Protein AF-A0A538BM13-F1 (afdb_monomer_lite)

Foldseek 3Di:
DPPVVVVVVVVVVVVVVVVVVVVVVVVVVVVPPPDPPPPPPDPDPDPDDDPDDDPLLLLLLLLCQQQQVCLQLNQLSCGDLDPQGHRLLCVLVVDDLVRQLCCQQWWAFALAFLQHFTGAHCVLQDPPSNSSSNSSNSNVRSDDDPPSDQQDQDPPPDLQSSLQSCCRRNNVCSQLNVLQVWARAFCPDPVRTGHGLADDVNCVQPVDLVSQLSCQQRWDNPRDPPGRTGTHCNSSDDPSNSSSNSSNSVVRD

Structure (mmCIF, N/CA/C/O backbone):
data_AF-A0A538BM13-F1
#
_entry.id   AF-A0A538BM13-F1
#
loop_
_atom_site.group_PDB
_atom_site.id
_atom_site.type_symbol
_atom_site.label_atom_id
_atom_site.label_alt_id
_atom_site.label_comp_id
_atom_site.label_asym_id
_atom_site.label_entity_id
_atom_site.label_seq_id
_atom_site.pdbx_PDB_ins_code
_atom_site.Cartn_x
_atom_site.Cartn_y
_atom_site.Cartn_z
_atom_site.occupancy
_atom_site.B_iso_or_equiv
_atom_site.auth_seq_id
_atom_site.auth_comp_id
_atom_site.auth_asym_id
_atom_site.auth_atom_id
_atom_site.pdbx_PDB_model_num
ATOM 1 N N . MET A 1 1 ? 58.872 -10.019 61.336 1.00 53.25 1 MET A N 1
ATOM 2 C CA . MET A 1 1 ? 58.107 -11.259 61.048 1.00 53.25 1 MET A CA 1
ATOM 3 C C . MET A 1 1 ? 56.832 -11.031 60.213 1.00 53.25 1 MET A C 1
ATOM 5 O O . MET A 1 1 ? 56.073 -11.975 60.036 1.00 53.25 1 MET A O 1
ATOM 9 N N . ASN A 1 2 ? 56.598 -9.839 59.637 1.00 54.84 2 ASN A N 1
ATOM 10 C CA . ASN A 1 2 ? 55.319 -9.515 58.978 1.00 54.84 2 ASN A CA 1
ATOM 11 C C . ASN A 1 2 ? 55.340 -9.522 57.437 1.00 54.84 2 ASN A C 1
ATOM 13 O O . ASN A 1 2 ? 54.280 -9.390 56.840 1.00 54.84 2 ASN A O 1
ATOM 17 N N . GLU A 1 3 ? 56.482 -9.752 56.782 1.00 50.75 3 GLU A N 1
ATOM 18 C CA . GLU A 1 3 ? 56.543 -9.776 55.305 1.00 50.75 3 GLU A CA 1
ATOM 19 C C . GLU A 1 3 ? 56.272 -11.165 54.698 1.00 50.75 3 GLU A C 1
ATOM 21 O O . GLU A 1 3 ? 55.807 -11.277 53.568 1.00 50.75 3 GLU A O 1
ATOM 26 N N . TRP A 1 4 ? 56.442 -12.240 55.474 1.00 48.91 4 TRP A N 1
ATOM 27 C CA . TRP A 1 4 ? 56.192 -13.615 55.011 1.00 48.91 4 TRP A CA 1
ATOM 28 C C . TRP A 1 4 ? 54.703 -13.979 54.892 1.00 48.91 4 TRP A C 1
ATOM 30 O O . TRP A 1 4 ? 54.338 -14.856 54.113 1.00 48.91 4 TRP A O 1
ATOM 40 N N . ARG A 1 5 ? 53.816 -13.300 55.635 1.00 54.47 5 ARG A N 1
ATOM 41 C CA . ARG A 1 5 ? 52.367 -13.577 55.602 1.00 54.47 5 ARG A CA 1
ATOM 42 C C . ARG A 1 5 ? 51.668 -12.962 54.383 1.00 54.47 5 ARG A C 1
ATOM 44 O O . ARG A 1 5 ? 50.670 -13.516 53.939 1.00 54.47 5 ARG A O 1
ATOM 51 N N . GLY A 1 6 ? 52.195 -11.871 53.818 1.00 50.84 6 GLY A N 1
ATOM 52 C CA . GLY A 1 6 ? 51.623 -11.218 52.631 1.00 50.84 6 GLY A CA 1
ATOM 53 C C . GLY A 1 6 ? 51.854 -12.004 51.337 1.00 50.84 6 GLY A C 1
ATOM 54 O O . GLY A 1 6 ? 50.927 -12.183 50.549 1.00 50.84 6 GLY A O 1
ATOM 55 N N . GLY A 1 7 ? 53.063 -12.550 51.154 1.00 55.41 7 GLY A N 1
ATOM 56 C CA . GLY A 1 7 ? 53.409 -13.343 49.967 1.00 55.41 7 GLY A CA 1
ATOM 57 C C . GLY A 1 7 ? 52.637 -14.662 49.865 1.00 55.41 7 GLY A C 1
ATOM 58 O O . GLY A 1 7 ? 52.222 -15.054 48.777 1.00 55.41 7 GLY A O 1
ATOM 59 N N . LEU A 1 8 ? 52.371 -15.314 51.001 1.00 55.62 8 LEU A N 1
ATOM 60 C CA . LEU A 1 8 ? 51.658 -16.595 51.041 1.00 55.62 8 LEU A CA 1
ATOM 61 C C . LEU A 1 8 ? 50.163 -16.443 50.709 1.00 55.62 8 LEU A C 1
ATOM 63 O O . LEU A 1 8 ? 49.600 -17.280 50.011 1.00 55.62 8 LEU A O 1
ATOM 67 N N . VAL A 1 9 ? 49.530 -15.345 51.136 1.00 57.56 9 VAL A N 1
ATOM 68 C CA . VAL A 1 9 ? 48.124 -15.046 50.805 1.00 57.56 9 VAL A CA 1
ATOM 69 C C . VAL A 1 9 ? 47.974 -14.659 49.330 1.00 57.56 9 VAL A C 1
ATOM 71 O O . VAL A 1 9 ? 47.058 -15.142 48.668 1.00 57.56 9 VAL A O 1
ATOM 74 N N . ALA A 1 10 ? 48.899 -13.867 48.778 1.00 57.22 10 ALA A N 1
ATOM 75 C CA . ALA A 1 10 ? 48.894 -13.522 47.354 1.00 57.22 10 ALA A CA 1
ATOM 76 C C . ALA A 1 10 ? 49.122 -14.751 46.450 1.00 57.22 10 ALA A C 1
ATOM 78 O O . ALA A 1 10 ? 48.446 -14.898 45.432 1.00 57.22 10 ALA A O 1
ATOM 79 N N . ALA A 1 11 ? 50.011 -15.669 46.847 1.00 58.94 11 ALA A N 1
ATOM 80 C CA . ALA A 1 11 ? 50.261 -16.911 46.117 1.00 58.94 11 ALA A CA 1
ATOM 81 C C . ALA A 1 11 ? 49.050 -17.863 46.135 1.00 58.94 11 ALA A C 1
ATOM 83 O O . ALA A 1 11 ? 48.721 -18.454 45.108 1.00 58.94 11 ALA A O 1
ATOM 84 N N . LEU A 1 12 ? 48.344 -17.975 47.268 1.00 55.78 12 LEU A N 1
ATOM 85 C CA . LEU A 1 12 ? 47.144 -18.814 47.382 1.00 55.78 12 LEU A CA 1
ATOM 86 C C . LEU A 1 12 ? 45.954 -18.250 46.587 1.00 55.78 12 LEU A C 1
ATOM 88 O O . LEU A 1 12 ? 45.235 -19.012 45.941 1.00 55.78 12 LEU A O 1
ATOM 92 N N . VAL A 1 13 ? 45.774 -16.924 46.567 1.00 59.12 13 VAL A N 1
ATOM 93 C CA . VAL A 1 13 ? 44.741 -16.265 45.745 1.00 59.12 13 VAL A CA 1
ATOM 94 C C . VAL A 1 13 ? 45.069 -16.373 44.251 1.00 59.12 13 VAL A C 1
ATOM 96 O O . VAL A 1 13 ? 44.184 -16.681 43.453 1.00 59.12 13 VAL A O 1
ATOM 99 N N . GLY A 1 14 ? 46.340 -16.200 43.869 1.00 54.41 14 GLY A N 1
ATOM 100 C CA . GLY A 1 14 ? 46.798 -16.375 42.487 1.00 54.41 14 GLY A CA 1
ATOM 101 C C . GLY A 1 14 ? 46.624 -17.809 41.975 1.00 54.41 14 GLY A C 1
ATOM 102 O O . GLY A 1 14 ? 46.132 -18.011 40.865 1.00 54.41 14 GLY A O 1
ATOM 103 N N . ALA A 1 15 ? 46.941 -18.809 42.804 1.00 61.34 15 ALA A N 1
ATOM 104 C CA . ALA A 1 15 ? 46.734 -20.219 42.475 1.00 61.34 15 ALA A CA 1
ATOM 105 C C . ALA A 1 15 ? 45.242 -20.574 42.341 1.00 61.34 15 ALA A C 1
ATOM 107 O O . ALA A 1 15 ? 44.867 -21.303 41.424 1.00 61.34 15 ALA A O 1
ATOM 108 N N . GLY A 1 16 ? 44.378 -20.016 43.199 1.00 57.44 16 GLY A N 1
ATOM 109 C CA . GLY A 1 16 ? 42.926 -20.203 43.113 1.00 57.44 16 GLY A CA 1
ATOM 110 C C . GLY A 1 16 ? 42.316 -19.622 41.832 1.00 57.44 16 GLY A C 1
ATOM 111 O O . GLY A 1 16 ? 41.515 -20.285 41.175 1.00 57.44 16 GLY A O 1
ATOM 112 N N . LEU A 1 17 ? 42.737 -18.419 41.427 1.00 61.97 17 LEU A N 1
ATOM 113 C CA . LEU A 1 17 ? 42.291 -17.791 40.176 1.00 61.97 17 LEU A CA 1
ATOM 114 C C . LEU A 1 17 ? 42.768 -18.557 38.934 1.00 61.97 17 LEU A C 1
ATOM 116 O O . LEU A 1 17 ? 41.985 -18.759 38.006 1.00 61.97 17 LEU A O 1
ATOM 120 N N . ALA A 1 18 ? 44.014 -19.036 38.929 1.00 63.31 18 ALA A N 1
ATOM 121 C CA . ALA A 1 18 ? 44.536 -19.852 37.835 1.00 63.31 18 ALA A CA 1
ATOM 122 C C . ALA A 1 18 ? 43.779 -21.185 37.696 1.00 63.31 18 ALA A C 1
ATOM 124 O O . ALA A 1 18 ? 43.467 -21.602 36.579 1.00 63.31 18 ALA A O 1
ATOM 125 N N . LEU A 1 19 ? 43.415 -21.819 38.818 1.00 64.75 19 LEU A N 1
ATOM 126 C CA . LEU A 1 19 ? 42.642 -23.061 38.816 1.00 64.75 19 LEU A CA 1
ATOM 127 C C . LEU A 1 19 ? 41.216 -22.844 38.280 1.00 64.75 19 LEU A C 1
ATOM 129 O O . LEU A 1 19 ? 40.738 -23.636 37.473 1.00 64.75 19 LEU A O 1
ATOM 133 N N . MET A 1 20 ? 40.557 -21.745 38.659 1.00 63.59 20 MET A N 1
ATOM 134 C CA . MET A 1 20 ? 39.211 -21.402 38.175 1.00 63.59 20 MET A CA 1
ATOM 135 C C . MET A 1 20 ? 39.192 -21.103 36.670 1.00 63.59 20 MET A C 1
ATOM 137 O O . MET A 1 20 ? 38.278 -21.536 35.967 1.00 63.59 20 MET A O 1
ATOM 141 N N . ILE A 1 21 ? 40.217 -20.416 36.153 1.00 67.50 21 ILE A N 1
ATOM 142 C CA . ILE A 1 21 ? 40.359 -20.158 34.713 1.00 67.50 21 ILE A CA 1
ATOM 143 C C . ILE A 1 21 ? 40.624 -21.466 33.957 1.00 67.50 21 ILE A C 1
ATOM 145 O O . ILE A 1 21 ? 39.993 -21.713 32.932 1.00 67.50 21 ILE A O 1
ATOM 149 N N . ALA A 1 22 ? 41.496 -22.337 34.473 1.00 64.44 22 ALA A N 1
ATOM 150 C CA . ALA A 1 22 ? 41.782 -23.626 33.846 1.00 64.44 22 ALA A CA 1
ATOM 151 C C . ALA A 1 22 ? 40.538 -24.532 33.784 1.00 64.44 22 ALA A C 1
ATOM 153 O O . ALA A 1 22 ? 40.265 -25.130 32.742 1.00 64.44 22 ALA A O 1
ATOM 154 N N . VAL A 1 23 ? 39.741 -24.581 34.858 1.00 66.88 23 VAL A N 1
ATOM 155 C CA . VAL A 1 23 ? 38.468 -25.321 34.887 1.00 66.88 23 VAL A CA 1
ATOM 156 C C . VAL A 1 23 ? 37.449 -24.708 33.920 1.00 66.88 23 VAL A C 1
ATOM 158 O O . VAL A 1 23 ? 36.781 -25.444 33.196 1.00 66.88 23 VAL A O 1
ATOM 161 N N . GLY A 1 24 ? 37.370 -23.376 33.837 1.00 63.16 24 GLY A N 1
ATOM 162 C CA . GLY A 1 24 ? 36.501 -22.677 32.886 1.00 63.16 24 GLY A CA 1
ATOM 163 C C . GLY A 1 24 ? 36.853 -22.960 31.422 1.00 63.16 24 GLY A C 1
ATOM 164 O O . GLY A 1 24 ? 35.963 -23.241 30.620 1.00 63.16 24 GLY A O 1
ATOM 165 N N . VAL A 1 25 ? 38.145 -22.963 31.075 1.00 65.50 25 VAL A N 1
ATOM 166 C CA . VAL A 1 25 ? 38.616 -23.281 29.714 1.00 65.50 25 VAL A CA 1
ATOM 167 C C . VAL A 1 25 ? 38.400 -24.759 29.382 1.00 65.50 25 VAL A C 1
ATOM 169 O O . VAL A 1 25 ? 37.966 -25.072 28.275 1.00 65.50 25 VAL A O 1
ATOM 172 N N . ALA A 1 26 ? 38.625 -25.672 30.332 1.00 61.50 26 ALA A N 1
ATOM 173 C CA . ALA A 1 26 ? 38.357 -27.096 30.135 1.00 61.50 26 ALA A CA 1
ATOM 174 C C . ALA A 1 26 ? 36.857 -27.384 29.930 1.00 61.50 26 ALA A C 1
ATOM 176 O O . ALA A 1 26 ? 36.499 -28.164 29.046 1.00 61.50 26 ALA A O 1
ATOM 177 N N . ALA A 1 27 ? 35.975 -26.720 30.685 1.00 61.44 27 ALA A N 1
ATOM 178 C CA . ALA A 1 27 ? 34.525 -26.841 30.527 1.00 61.44 27 ALA A CA 1
ATOM 179 C C . ALA A 1 27 ? 34.028 -26.242 29.197 1.00 61.44 27 ALA A C 1
ATOM 181 O O . ALA A 1 27 ? 33.188 -26.844 28.527 1.00 61.44 27 ALA A O 1
ATOM 182 N N . TRP A 1 28 ? 34.584 -25.100 28.776 1.00 62.91 28 TRP A N 1
ATOM 183 C CA . TRP A 1 28 ? 34.294 -24.487 27.475 1.00 62.91 28 TRP A CA 1
ATOM 184 C C . TRP A 1 28 ? 34.745 -25.378 26.309 1.00 62.91 28 TRP A C 1
ATOM 186 O O . TRP A 1 28 ? 33.984 -25.598 25.366 1.00 62.91 28 TRP A O 1
ATOM 196 N N . ALA A 1 29 ? 35.941 -25.968 26.403 1.00 59.59 29 ALA A N 1
ATOM 197 C CA . ALA A 1 29 ? 36.428 -26.927 25.418 1.00 59.59 29 ALA A CA 1
ATOM 198 C C . ALA A 1 29 ? 35.519 -28.169 25.362 1.00 59.59 29 ALA A C 1
ATOM 200 O O . ALA A 1 29 ? 35.031 -28.521 24.292 1.00 59.59 29 ALA A O 1
ATOM 201 N N . ALA A 1 30 ? 35.202 -28.792 26.501 1.00 59.75 30 ALA A N 1
ATOM 202 C CA . ALA A 1 30 ? 34.348 -29.982 26.539 1.00 59.75 30 ALA A CA 1
ATOM 203 C C . ALA A 1 30 ? 32.923 -29.732 25.993 1.00 59.75 30 ALA A C 1
ATOM 205 O O . ALA A 1 30 ? 32.361 -30.601 25.322 1.00 59.75 30 ALA A O 1
ATOM 206 N N . GLY A 1 31 ? 32.357 -28.541 26.225 1.00 53.81 31 GLY A N 1
ATOM 207 C CA . GLY A 1 31 ? 31.022 -28.158 25.751 1.00 53.81 31 GLY A CA 1
ATOM 208 C C . GLY A 1 31 ? 30.931 -27.864 24.248 1.00 53.81 31 GLY A C 1
ATOM 209 O O . GLY A 1 31 ? 29.864 -28.033 23.659 1.00 53.81 31 GLY A O 1
ATOM 210 N N . HIS A 1 32 ? 32.032 -27.472 23.599 1.00 60.25 32 HIS A N 1
ATOM 211 C CA . HIS A 1 32 ? 32.038 -27.158 22.165 1.00 60.25 32 HIS A CA 1
ATOM 212 C C . HIS A 1 32 ? 32.403 -28.333 21.250 1.00 60.25 32 HIS A C 1
ATOM 214 O O . HIS A 1 32 ? 32.145 -28.256 20.049 1.00 60.25 32 HIS A O 1
ATOM 220 N N . TYR A 1 33 ? 32.920 -29.445 21.785 1.00 54.09 33 TYR A N 1
ATOM 221 C CA . TYR A 1 33 ? 33.317 -30.603 20.972 1.00 54.09 33 TYR A CA 1
ATOM 222 C C . TYR A 1 33 ? 32.247 -31.698 20.798 1.00 54.09 33 TYR A C 1
ATOM 224 O O . TYR A 1 33 ? 32.529 -32.691 20.130 1.00 54.09 33 TYR A O 1
ATOM 232 N N . THR A 1 34 ? 31.021 -31.553 21.323 1.00 56.25 34 THR A N 1
ATOM 233 C CA . THR A 1 34 ? 30.039 -32.667 21.323 1.00 56.25 34 THR A CA 1
ATOM 234 C C . THR A 1 34 ? 28.689 -32.425 20.643 1.00 56.25 34 THR A C 1
ATOM 236 O O . THR A 1 34 ? 27.924 -33.374 20.501 1.00 56.25 34 THR A O 1
ATOM 239 N N . ASN A 1 35 ? 28.411 -31.249 20.073 1.00 54.22 35 ASN A N 1
ATOM 240 C CA . ASN A 1 35 ? 27.150 -31.022 19.349 1.00 54.22 35 ASN A CA 1
ATOM 241 C C . ASN A 1 35 ? 27.322 -31.094 17.824 1.00 54.22 35 ASN A C 1
ATOM 243 O O . ASN A 1 35 ? 27.200 -30.095 17.118 1.00 54.22 35 ASN A O 1
ATOM 247 N N . ARG A 1 36 ? 27.570 -32.300 17.297 1.00 48.94 36 ARG A N 1
ATOM 248 C CA . ARG A 1 36 ? 27.228 -32.610 15.899 1.00 48.94 36 ARG A CA 1
ATOM 249 C C . ARG A 1 36 ? 25.778 -33.076 15.862 1.00 48.94 36 ARG A C 1
ATOM 251 O O . ARG A 1 36 ? 25.504 -34.249 16.084 1.00 48.94 36 ARG A O 1
ATOM 258 N N . THR A 1 37 ? 24.857 -32.164 15.575 1.00 55.19 37 THR A N 1
ATOM 259 C CA . THR A 1 37 ? 23.496 -32.529 15.168 1.00 55.19 37 THR A CA 1
ATOM 260 C C . THR A 1 37 ? 23.601 -33.373 13.893 1.00 55.19 37 THR A C 1
ATOM 262 O O . THR A 1 37 ? 24.112 -32.862 12.893 1.00 55.19 37 THR A O 1
ATOM 265 N N . PRO A 1 38 ? 23.178 -34.649 13.881 1.00 45.56 38 PRO A N 1
ATOM 266 C CA . PRO A 1 38 ? 23.162 -35.423 12.654 1.00 45.56 38 PRO A CA 1
ATOM 267 C C . PRO A 1 38 ? 22.047 -34.865 11.770 1.00 45.56 38 PRO A C 1
ATOM 269 O O . PRO A 1 38 ? 20.862 -35.049 12.041 1.00 45.56 38 PRO A O 1
ATOM 272 N N . THR A 1 39 ? 22.416 -34.153 10.710 1.00 44.97 39 THR A N 1
ATOM 273 C CA . THR A 1 39 ? 21.505 -33.869 9.605 1.00 44.97 39 THR A CA 1
ATOM 274 C C . THR A 1 39 ? 21.160 -35.201 8.947 1.00 44.97 39 THR A C 1
ATOM 276 O O . THR A 1 39 ? 21.967 -35.783 8.223 1.00 44.97 39 THR A O 1
ATOM 279 N N . VAL A 1 40 ? 19.961 -35.716 9.222 1.00 48.59 40 VAL A N 1
ATOM 280 C CA . VAL A 1 40 ? 19.392 -36.839 8.474 1.00 48.59 40 VAL A CA 1
ATOM 281 C C . VAL A 1 40 ? 19.110 -36.328 7.064 1.00 48.59 40 VAL A C 1
ATOM 283 O O . VAL A 1 40 ? 18.162 -35.579 6.837 1.00 48.59 40 VAL A O 1
ATOM 286 N N . GLY A 1 41 ? 19.984 -36.683 6.122 1.00 43.44 41 GLY A N 1
ATOM 287 C CA . GLY A 1 41 ? 19.822 -36.398 4.701 1.00 43.44 41 GLY A CA 1
ATOM 288 C C . GLY A 1 41 ? 18.670 -37.208 4.118 1.00 43.44 41 GLY A C 1
ATOM 289 O O . GLY A 1 41 ? 18.881 -38.263 3.528 1.00 43.44 41 GLY A O 1
ATOM 290 N N . GLY A 1 42 ? 17.444 -36.716 4.281 1.00 40.69 42 GLY A N 1
ATOM 291 C CA . GLY A 1 42 ? 16.313 -37.154 3.478 1.00 40.69 42 GLY A CA 1
ATOM 292 C C . GLY A 1 42 ? 16.457 -36.589 2.069 1.00 40.69 42 GLY A C 1
ATOM 293 O O . GLY A 1 42 ? 16.172 -35.416 1.844 1.00 40.69 42 GLY A O 1
ATOM 294 N N . SER A 1 43 ? 16.901 -37.414 1.117 1.00 46.97 43 SER A N 1
ATOM 295 C CA . SER A 1 43 ? 16.705 -37.142 -0.311 1.00 46.97 43 SER A CA 1
ATOM 296 C C . SER A 1 43 ? 15.208 -37.195 -0.607 1.00 46.97 43 SER A C 1
ATOM 298 O O . SER A 1 43 ? 14.655 -38.248 -0.915 1.00 46.97 43 SER A O 1
ATOM 300 N N . ALA A 1 44 ? 14.536 -36.055 -0.477 1.00 50.12 44 ALA A N 1
ATOM 301 C CA . ALA A 1 44 ? 13.247 -35.850 -1.107 1.00 50.12 44 ALA A CA 1
ATOM 302 C C . ALA A 1 44 ? 13.510 -35.571 -2.590 1.00 50.12 44 ALA A C 1
ATOM 304 O O . ALA A 1 44 ? 14.138 -34.572 -2.943 1.00 50.12 44 ALA A O 1
ATOM 305 N N . ALA A 1 45 ? 13.057 -36.478 -3.454 1.00 48.28 45 ALA A N 1
ATOM 306 C CA . ALA A 1 45 ? 12.965 -36.218 -4.881 1.00 48.28 45 ALA A CA 1
ATOM 307 C C . ALA A 1 45 ? 12.096 -34.965 -5.079 1.00 48.28 45 ALA A C 1
ATOM 309 O O . ALA A 1 45 ? 10.912 -34.960 -4.740 1.00 48.28 45 ALA A O 1
ATOM 310 N N . GLY A 1 46 ? 12.719 -33.883 -5.546 1.00 43.69 46 GLY A N 1
ATOM 311 C CA . GLY A 1 46 ? 12.039 -32.618 -5.792 1.00 43.69 46 GLY A CA 1
ATOM 312 C C . GLY A 1 46 ? 10.971 -32.767 -6.881 1.00 43.69 46 GLY A C 1
ATOM 313 O O . GLY A 1 46 ? 11.158 -33.553 -7.816 1.00 43.69 46 GLY A O 1
ATOM 314 N N . PRO A 1 47 ? 9.852 -32.029 -6.789 1.00 48.03 47 PRO A N 1
ATOM 315 C CA . PRO A 1 47 ? 8.858 -32.020 -7.846 1.00 48.03 47 PRO A CA 1
ATOM 316 C C . PRO A 1 47 ? 9.471 -31.448 -9.130 1.00 48.03 47 PRO A C 1
ATOM 318 O O . PRO A 1 47 ? 10.305 -30.542 -9.106 1.00 48.03 47 PRO A O 1
ATOM 321 N N . ALA A 1 48 ? 9.052 -32.012 -10.259 1.00 47.91 48 ALA A N 1
ATOM 322 C CA . ALA A 1 48 ? 9.509 -31.646 -11.586 1.00 47.91 48 ALA A CA 1
ATOM 323 C C . ALA A 1 48 ? 9.297 -30.146 -11.883 1.00 47.91 48 ALA A C 1
ATOM 325 O O . ALA A 1 48 ? 8.170 -29.666 -11.949 1.00 47.91 48 ALA A O 1
ATOM 326 N N . GLY A 1 49 ? 10.415 -29.442 -12.079 1.00 46.72 49 GLY A N 1
ATOM 327 C CA . GLY A 1 49 ? 10.606 -28.286 -12.960 1.00 46.72 49 GLY A CA 1
ATOM 328 C C . GLY A 1 49 ? 9.515 -27.216 -13.033 1.00 46.72 49 GLY A C 1
ATOM 329 O O . GLY A 1 49 ? 8.935 -27.019 -14.098 1.00 46.72 49 GLY A O 1
ATOM 330 N N . SER A 1 50 ? 9.351 -26.411 -11.981 1.00 53.53 50 SER A N 1
ATOM 331 C CA . SER A 1 50 ? 9.177 -24.973 -12.211 1.00 53.53 50 SER A CA 1
ATOM 332 C C . SER A 1 50 ? 10.558 -24.404 -12.544 1.00 53.53 50 SER A C 1
ATOM 334 O O . SER A 1 50 ? 11.545 -24.733 -11.884 1.00 53.53 50 SER A O 1
ATOM 336 N N . ALA A 1 51 ? 10.678 -23.595 -13.597 1.00 58.28 51 ALA A N 1
ATOM 337 C CA . ALA A 1 51 ? 11.920 -22.865 -13.820 1.00 58.28 51 ALA A CA 1
ATOM 338 C C . ALA A 1 51 ? 12.199 -22.028 -12.562 1.00 58.28 51 ALA A C 1
ATOM 340 O O . ALA A 1 51 ? 11.376 -21.193 -12.183 1.00 58.28 51 ALA A O 1
ATOM 341 N N . SER A 1 52 ? 13.316 -22.290 -11.883 1.00 77.75 52 SER A N 1
ATOM 342 C CA . SER A 1 52 ? 13.707 -21.525 -10.703 1.00 77.75 52 SER A CA 1
ATOM 343 C C . SER A 1 52 ? 13.906 -20.069 -11.122 1.00 77.75 52 SER A C 1
ATOM 345 O O . SER A 1 52 ? 14.800 -19.771 -11.917 1.00 77.75 52 SER A O 1
ATOM 347 N N . VAL A 1 53 ? 13.057 -19.168 -10.629 1.00 90.31 53 VAL A N 1
ATOM 348 C CA . VAL A 1 53 ? 13.241 -17.724 -10.817 1.00 90.31 53 VAL A CA 1
ATOM 349 C C . VAL A 1 53 ? 14.529 -17.272 -10.123 1.00 90.31 53 VAL A C 1
ATOM 351 O O . VAL A 1 53 ? 14.988 -17.911 -9.174 1.00 90.31 53 VAL A O 1
ATOM 354 N N . SER A 1 54 ? 15.136 -16.173 -10.581 1.00 95.94 54 SER A N 1
ATOM 355 C CA . SER A 1 54 ? 16.319 -15.640 -9.899 1.00 95.94 54 SER A CA 1
ATOM 356 C C . SER A 1 54 ? 15.960 -15.155 -8.483 1.00 95.94 54 SER A C 1
ATOM 358 O O . SER A 1 54 ? 14.822 -14.731 -8.256 1.00 95.94 54 SER A O 1
ATOM 360 N N . PRO A 1 55 ? 16.913 -15.146 -7.531 1.00 96.44 55 PRO A N 1
ATOM 361 C CA . PRO A 1 55 ? 16.668 -14.619 -6.188 1.00 96.44 55 PRO A CA 1
ATOM 362 C C . PRO A 1 55 ? 16.155 -13.172 -6.175 1.00 96.44 55 PRO A C 1
ATOM 364 O O . PRO A 1 55 ? 15.329 -12.823 -5.341 1.00 96.44 55 PRO A O 1
ATOM 367 N N . GLU A 1 56 ? 16.602 -12.338 -7.117 1.00 97.62 56 GLU A N 1
ATOM 368 C CA . GLU A 1 56 ? 16.138 -10.951 -7.263 1.00 97.62 56 GLU A CA 1
ATOM 369 C C . GLU A 1 56 ? 14.668 -10.878 -7.704 1.00 97.62 56 GLU A C 1
ATOM 371 O O . GLU A 1 56 ? 13.892 -10.096 -7.158 1.00 97.62 56 GLU A O 1
ATOM 376 N N . VAL A 1 57 ? 14.261 -11.731 -8.650 1.00 98.12 57 VAL A N 1
ATOM 377 C CA . VAL A 1 57 ? 12.866 -11.828 -9.107 1.00 98.12 57 VAL A CA 1
ATOM 378 C C . VAL A 1 57 ? 11.969 -12.369 -7.993 1.00 98.12 57 VAL A C 1
ATOM 380 O O . VAL A 1 57 ? 10.877 -11.840 -7.787 1.00 98.12 57 VAL A O 1
ATOM 383 N N . ALA A 1 58 ? 12.432 -13.374 -7.243 1.00 97.81 58 ALA A N 1
ATOM 384 C CA . ALA A 1 58 ? 11.720 -13.886 -6.073 1.00 97.81 58 ALA A CA 1
ATOM 385 C C . ALA A 1 58 ? 11.550 -12.801 -5.000 1.00 97.81 58 ALA A C 1
ATOM 387 O O . ALA A 1 58 ? 10.439 -12.568 -4.527 1.00 97.81 58 ALA A O 1
ATOM 388 N N . ALA A 1 59 ? 12.620 -12.070 -4.675 1.00 98.38 59 ALA A N 1
ATOM 389 C CA . ALA A 1 59 ? 12.555 -10.950 -3.742 1.00 98.38 59 ALA A CA 1
ATOM 390 C C . ALA A 1 59 ? 11.568 -9.872 -4.217 1.00 98.38 59 ALA A C 1
ATOM 392 O O . ALA A 1 59 ? 10.756 -9.396 -3.427 1.00 98.38 59 ALA A O 1
ATOM 393 N N . GLY A 1 60 ? 11.556 -9.548 -5.512 1.00 98.38 60 GLY A N 1
ATOM 394 C CA . GLY A 1 60 ? 10.585 -8.622 -6.091 1.00 98.38 60 GLY A CA 1
ATOM 395 C C . GLY A 1 60 ? 9.136 -9.094 -5.955 1.00 98.38 60 GLY A C 1
ATOM 396 O O . GLY A 1 60 ? 8.263 -8.282 -5.648 1.00 98.38 60 GLY A O 1
ATOM 397 N N . ALA A 1 61 ? 8.874 -10.397 -6.094 1.00 98.44 61 ALA A N 1
ATOM 398 C CA . ALA A 1 61 ? 7.553 -10.971 -5.838 1.00 98.44 61 ALA A CA 1
ATOM 399 C C . ALA A 1 61 ? 7.132 -10.802 -4.367 1.00 98.44 61 ALA A C 1
ATOM 401 O O . ALA A 1 61 ? 6.000 -10.398 -4.092 1.00 98.44 61 ALA A O 1
ATOM 402 N N . HIS A 1 62 ? 8.047 -11.021 -3.417 1.00 98.19 62 HIS A N 1
ATOM 403 C CA . HIS A 1 62 ? 7.773 -10.762 -2.001 1.00 98.19 62 HIS A CA 1
ATOM 404 C C . HIS A 1 62 ? 7.522 -9.282 -1.720 1.00 98.19 62 HIS A C 1
ATOM 406 O O . HIS A 1 62 ? 6.567 -8.968 -1.017 1.00 98.19 62 HIS A O 1
ATOM 412 N N . VAL A 1 63 ? 8.306 -8.365 -2.299 1.00 98.38 63 VAL A N 1
ATOM 413 C CA . VAL A 1 63 ? 8.075 -6.916 -2.161 1.00 98.38 63 VAL A CA 1
ATOM 414 C C . VAL A 1 63 ? 6.698 -6.537 -2.719 1.00 98.38 63 VAL A C 1
ATOM 416 O O . VAL A 1 63 ? 5.960 -5.796 -2.072 1.00 98.38 63 VAL A O 1
ATOM 419 N N . PHE A 1 64 ? 6.303 -7.094 -3.869 1.00 98.38 64 PHE A N 1
ATOM 420 C CA . PHE A 1 64 ? 5.002 -6.838 -4.498 1.00 98.38 64 PHE A CA 1
ATOM 421 C C . PHE A 1 64 ? 3.817 -7.200 -3.587 1.00 98.38 64 PHE A C 1
ATOM 423 O O . PHE A 1 64 ? 2.785 -6.524 -3.597 1.00 98.38 64 PHE A O 1
ATOM 430 N N . VAL A 1 65 ? 3.967 -8.245 -2.772 1.00 97.94 65 VAL A N 1
ATOM 431 C CA . VAL A 1 65 ? 2.958 -8.670 -1.794 1.00 97.94 65 VAL A CA 1
ATOM 432 C C . VAL A 1 65 ? 3.080 -7.914 -0.475 1.00 97.94 65 VAL A C 1
ATOM 434 O O . VAL A 1 65 ? 2.084 -7.397 0.023 1.00 97.94 65 VAL A O 1
ATOM 437 N N . GLN A 1 66 ? 4.286 -7.814 0.082 1.00 96.88 66 GLN A N 1
ATOM 438 C CA . GLN A 1 66 ? 4.561 -7.169 1.368 1.00 96.88 66 GLN A CA 1
ATOM 439 C C . GLN A 1 66 ? 4.122 -5.700 1.374 1.00 96.88 66 GLN A C 1
ATOM 441 O O . GLN A 1 66 ? 3.576 -5.213 2.364 1.00 96.88 66 GLN A O 1
ATOM 446 N N . PHE A 1 67 ? 4.314 -5.006 0.250 1.00 96.81 67 PHE A N 1
ATOM 447 C CA . PHE A 1 67 ? 3.899 -3.616 0.073 1.00 96.81 67 PHE A CA 1
ATOM 448 C C . PHE A 1 67 ? 2.515 -3.468 -0.565 1.00 96.81 67 PHE A C 1
ATOM 450 O O . PHE A 1 67 ? 2.130 -2.372 -0.964 1.00 96.81 67 PHE A O 1
ATOM 457 N N . ALA A 1 68 ? 1.743 -4.559 -0.612 1.00 96.88 68 ALA A N 1
ATOM 458 C CA . ALA A 1 68 ? 0.357 -4.595 -1.061 1.00 96.88 68 ALA A CA 1
ATOM 459 C C . ALA A 1 68 ? 0.130 -4.072 -2.493 1.00 96.88 68 ALA A C 1
ATOM 461 O O . ALA A 1 68 ? -0.985 -3.682 -2.840 1.00 96.88 68 ALA A O 1
ATOM 462 N N . CYS A 1 69 ? 1.142 -4.114 -3.370 1.00 97.44 69 CYS A N 1
ATOM 463 C CA . CYS A 1 69 ? 0.983 -3.762 -4.785 1.00 97.44 69 CYS A CA 1
ATOM 464 C C . CYS A 1 69 ? -0.090 -4.644 -5.448 1.00 97.44 69 CYS A C 1
ATOM 466 O O . CYS A 1 69 ? -0.893 -4.165 -6.251 1.00 97.44 69 CYS A O 1
ATOM 468 N N . VAL A 1 70 ? -0.146 -5.915 -5.035 1.00 97.25 70 VAL A N 1
ATOM 469 C CA . VAL A 1 70 ? -1.164 -6.907 -5.412 1.00 97.25 70 VAL A CA 1
ATOM 470 C C . VAL A 1 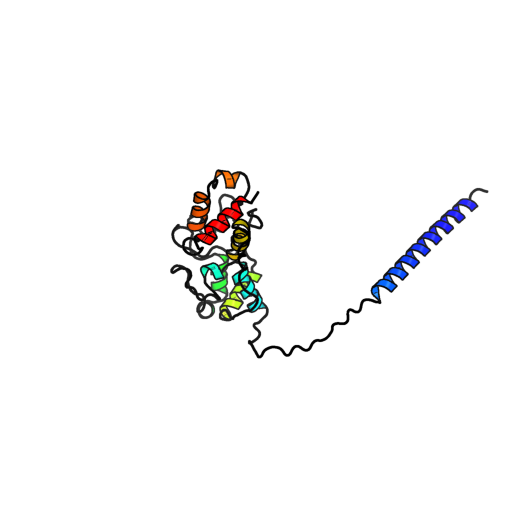70 ? -2.601 -6.464 -5.109 1.00 97.25 70 VAL A C 1
ATOM 472 O O . VAL A 1 70 ? -3.510 -6.799 -5.866 1.00 97.25 70 VAL A O 1
ATOM 475 N N . GLN A 1 71 ? -2.822 -5.648 -4.076 1.00 96.19 71 GLN A N 1
ATOM 476 C CA . GLN A 1 71 ? -4.168 -5.225 -3.677 1.00 96.19 71 GLN A CA 1
ATOM 477 C C . GLN A 1 71 ? -4.775 -4.197 -4.634 1.00 96.19 71 GLN A C 1
ATOM 479 O O . GLN A 1 71 ? -5.989 -4.043 -4.661 1.00 96.19 71 GLN A O 1
ATOM 484 N N . CYS A 1 72 ? -3.955 -3.525 -5.446 1.00 95.88 72 CYS A N 1
ATOM 485 C CA . CYS A 1 72 ? -4.426 -2.611 -6.488 1.00 95.88 72 CYS A CA 1
ATOM 486 C C . CYS A 1 72 ? -4.228 -3.210 -7.885 1.00 95.88 72 CYS A C 1
ATOM 488 O O . CYS A 1 72 ? -5.131 -3.167 -8.719 1.00 95.88 72 CYS A O 1
ATOM 490 N N . HIS A 1 73 ? -3.051 -3.783 -8.145 1.00 97.44 73 HIS A N 1
ATOM 491 C CA . HIS A 1 73 ? -2.675 -4.297 -9.462 1.00 97.44 73 HIS A CA 1
ATOM 492 C C . HIS A 1 73 ? -3.080 -5.757 -9.697 1.00 97.44 73 HIS A C 1
ATOM 494 O O . HIS A 1 73 ? -2.821 -6.280 -10.778 1.00 97.44 73 HIS A O 1
ATOM 500 N N . GLY A 1 74 ? -3.731 -6.409 -8.733 1.00 95.75 74 GLY A N 1
ATOM 501 C CA . GLY A 1 74 ? -4.208 -7.785 -8.839 1.00 95.75 74 GLY A CA 1
ATOM 502 C C . GLY A 1 74 ? -3.106 -8.833 -8.683 1.00 95.75 74 GLY A C 1
ATOM 503 O O . GLY A 1 74 ? -1.909 -8.521 -8.698 1.00 95.75 74 GLY A O 1
ATOM 504 N N . ASP A 1 75 ? -3.526 -10.095 -8.546 1.00 94.69 75 ASP A N 1
ATOM 505 C CA . ASP A 1 75 ? -2.617 -11.241 -8.454 1.00 94.69 75 ASP A CA 1
ATOM 506 C C . ASP A 1 75 ? -1.635 -11.228 -9.627 1.00 94.69 75 ASP A C 1
ATOM 508 O O . ASP A 1 75 ? -2.044 -11.138 -10.787 1.00 94.69 75 ASP A O 1
ATOM 512 N N . ARG A 1 76 ? -0.335 -11.229 -9.310 1.00 94.81 76 ARG A N 1
ATOM 513 C CA . ARG A 1 76 ? 0.765 -11.125 -10.285 1.00 94.81 76 ARG A CA 1
ATOM 514 C C . ARG A 1 76 ? 0.554 -10.025 -11.335 1.00 94.81 76 ARG A C 1
ATOM 516 O O . ARG A 1 76 ? 0.882 -10.193 -12.506 1.00 94.81 76 ARG A O 1
ATOM 523 N N . GLY A 1 77 ? -0.026 -8.895 -10.929 1.00 97.12 77 GLY A N 1
ATOM 524 C CA . GLY A 1 77 ? -0.231 -7.747 -11.805 1.00 97.12 77 GLY A CA 1
ATOM 525 C C . GLY A 1 77 ? -1.303 -7.940 -12.883 1.00 97.12 77 GLY A C 1
ATOM 526 O O . GLY A 1 77 ? -1.291 -7.205 -13.868 1.00 97.12 77 GLY A O 1
ATOM 527 N N . MET A 1 78 ? -2.217 -8.907 -12.756 1.00 97.12 78 MET A N 1
ATOM 528 C CA . MET A 1 78 ? -3.268 -9.153 -13.759 1.00 97.12 78 MET A CA 1
ATOM 529 C C . MET A 1 78 ? -4.326 -8.037 -13.862 1.00 97.12 78 MET A C 1
ATOM 531 O O . MET A 1 78 ? -5.101 -8.013 -14.816 1.00 97.12 78 MET A O 1
ATOM 535 N N . GLY A 1 79 ? -4.345 -7.086 -12.929 1.00 95.88 79 GLY A N 1
ATOM 536 C CA . GLY A 1 79 ? -5.332 -6.014 -12.854 1.00 95.88 79 GLY A CA 1
ATOM 537 C C . GLY A 1 79 ? -6.706 -6.516 -12.406 1.00 95.88 79 GLY A C 1
ATOM 538 O O . GLY A 1 79 ? -6.831 -7.543 -11.744 1.00 95.88 79 GLY A O 1
ATOM 539 N N . GLY A 1 80 ? -7.751 -5.761 -12.751 1.00 93.38 80 GLY A N 1
ATOM 540 C CA . GLY A 1 80 ? -9.146 -6.163 -12.529 1.00 93.38 80 GLY A CA 1
ATOM 541 C C . GLY A 1 80 ? -9.737 -5.789 -11.167 1.00 93.38 80 GLY A C 1
ATOM 542 O O . GLY A 1 80 ? -10.945 -5.913 -10.994 1.00 93.38 80 GLY A O 1
ATOM 543 N N . VAL A 1 81 ? -8.935 -5.270 -10.230 1.00 92.44 81 VAL A N 1
ATOM 544 C CA . VAL A 1 81 ? -9.438 -4.787 -8.929 1.00 92.44 81 VAL A CA 1
ATOM 545 C C . VAL A 1 81 ? -10.203 -3.466 -9.072 1.00 92.44 81 VAL A C 1
ATOM 547 O O . VAL A 1 81 ? -11.229 -3.254 -8.434 1.00 92.44 81 VAL A O 1
ATOM 550 N N . SER A 1 82 ? -9.726 -2.569 -9.938 1.00 92.25 82 SER A N 1
ATOM 551 C CA . SER A 1 82 ? -10.392 -1.310 -10.279 1.00 92.25 82 SER A CA 1
ATOM 552 C C . SER A 1 82 ? -10.113 -0.949 -11.734 1.00 92.25 82 SER A C 1
ATOM 554 O O . SER A 1 82 ? -9.024 -1.199 -12.242 1.00 92.25 82 SER A O 1
ATOM 556 N N . ARG A 1 83 ? -11.080 -0.306 -12.398 1.00 92.00 83 ARG A N 1
ATOM 557 C CA . ARG A 1 83 ? -10.921 0.203 -13.774 1.00 92.00 83 ARG A CA 1
ATOM 558 C C . ARG A 1 83 ? -9.874 1.312 -13.896 1.00 92.00 83 ARG A C 1
ATOM 560 O O . ARG A 1 83 ? -9.379 1.563 -14.987 1.00 92.00 83 ARG A O 1
ATOM 567 N N . ASP A 1 84 ? -9.600 2.010 -12.796 1.00 91.62 84 ASP A N 1
ATOM 568 C CA . ASP A 1 84 ? -8.658 3.129 -12.752 1.00 91.62 84 ASP A CA 1
ATOM 569 C C . ASP A 1 84 ? -7.222 2.649 -12.436 1.00 91.62 84 ASP A C 1
ATOM 571 O O . ASP A 1 84 ? -6.297 3.457 -12.421 1.00 91.62 84 ASP A O 1
ATOM 575 N N . VAL A 1 85 ? -7.018 1.340 -12.207 1.00 93.38 85 VAL A N 1
ATOM 576 C CA . VAL A 1 85 ? -5.702 0.737 -11.947 1.00 93.38 85 VAL A CA 1
ATOM 577 C C . VAL A 1 85 ? -5.327 -0.216 -13.090 1.00 93.38 85 VAL A C 1
ATOM 579 O O . VAL A 1 85 ? -6.066 -1.163 -13.364 1.00 93.38 85 VAL A O 1
ATOM 582 N N . PRO A 1 86 ? -4.183 -0.011 -13.767 1.00 94.19 86 PRO A N 1
ATOM 583 C CA . PRO A 1 86 ? -3.799 -0.845 -14.898 1.00 94.19 86 PRO A CA 1
ATOM 584 C C . PRO A 1 86 ? -3.287 -2.223 -14.461 1.00 94.19 86 PRO A C 1
ATOM 586 O O . PRO A 1 86 ? -2.655 -2.373 -13.408 1.00 94.19 86 PRO A O 1
ATOM 589 N N . ALA A 1 87 ? -3.479 -3.212 -15.336 1.00 96.88 87 ALA A N 1
ATOM 590 C CA . ALA A 1 87 ? -2.708 -4.449 -15.302 1.00 96.88 87 ALA A CA 1
ATOM 591 C C . ALA A 1 87 ? -1.232 -4.165 -15.635 1.00 96.88 87 ALA A C 1
ATOM 593 O O . ALA A 1 87 ? -0.913 -3.311 -16.465 1.00 96.88 87 ALA A O 1
ATOM 594 N N . LEU A 1 88 ? -0.330 -4.908 -15.005 1.00 97.56 88 LEU A N 1
ATOM 595 C CA . LEU A 1 88 ? 1.119 -4.762 -15.131 1.00 97.56 88 LEU A CA 1
ATOM 596 C C . LEU A 1 88 ? 1.755 -5.816 -16.050 1.00 97.56 88 LEU A C 1
ATOM 598 O O . LEU A 1 88 ? 2.939 -5.729 -16.357 1.00 97.56 88 LEU A O 1
ATOM 602 N N . THR A 1 89 ? 0.988 -6.784 -16.552 1.00 94.44 89 THR A N 1
ATOM 603 C CA . THR A 1 89 ? 1.497 -7.909 -17.364 1.00 94.44 89 THR A CA 1
ATOM 604 C C . THR A 1 89 ? 2.215 -7.494 -18.654 1.00 94.44 89 THR A C 1
ATOM 606 O O . THR A 1 89 ? 3.051 -8.241 -19.163 1.00 94.44 89 THR A O 1
ATOM 609 N N . ALA A 1 90 ? 1.930 -6.299 -19.179 1.00 94.31 90 ALA A N 1
ATOM 610 C CA . ALA A 1 90 ? 2.607 -5.742 -20.350 1.00 94.31 90 ALA A CA 1
ATOM 611 C C . ALA A 1 90 ? 3.704 -4.719 -20.005 1.00 94.31 90 ALA A C 1
ATOM 613 O O . ALA A 1 90 ? 4.576 -4.468 -20.836 1.00 94.31 90 ALA A O 1
ATOM 614 N N . VAL A 1 91 ? 3.699 -4.134 -18.800 1.00 94.69 91 VAL A N 1
ATOM 615 C CA . VAL A 1 91 ? 4.524 -2.946 -18.502 1.00 94.69 91 VAL A CA 1
ATOM 616 C C . VAL A 1 91 ? 6.017 -3.252 -18.478 1.00 94.69 91 VAL A C 1
ATOM 618 O O . VAL A 1 91 ? 6.813 -2.438 -18.932 1.00 94.69 91 VAL A O 1
ATOM 621 N N . GLY A 1 92 ? 6.401 -4.455 -18.040 1.00 93.00 92 GLY A N 1
ATOM 622 C CA . GLY A 1 92 ? 7.795 -4.901 -18.052 1.00 93.00 92 GLY A CA 1
ATOM 623 C C . GLY A 1 92 ? 8.373 -5.081 -19.460 1.00 93.00 92 GLY A C 1
ATOM 624 O O . GLY A 1 92 ? 9.588 -5.121 -19.615 1.00 93.00 92 GLY A O 1
ATOM 625 N N . LYS A 1 93 ? 7.527 -5.170 -20.495 1.00 95.44 93 LYS A N 1
ATOM 626 C CA . LYS A 1 93 ? 7.962 -5.242 -21.900 1.00 95.44 93 LYS A CA 1
ATOM 627 C C . LYS A 1 93 ? 7.987 -3.873 -22.577 1.00 95.44 93 LYS A C 1
ATOM 629 O O . LYS A 1 93 ? 8.694 -3.704 -23.563 1.00 95.44 93 LYS A O 1
ATOM 634 N N . THR A 1 94 ? 7.195 -2.919 -22.088 1.00 96.81 94 THR A N 1
ATOM 635 C CA . THR A 1 94 ? 6.987 -1.620 -22.745 1.00 96.81 94 THR A CA 1
ATOM 636 C C . THR A 1 94 ? 7.767 -0.480 -22.104 1.00 96.81 94 THR A C 1
ATOM 638 O O . THR A 1 94 ? 8.108 0.480 -22.791 1.00 96.81 94 THR A O 1
ATOM 641 N N . LEU A 1 95 ? 8.051 -0.563 -20.805 1.00 97.62 95 LEU A N 1
ATOM 642 C CA . LEU A 1 95 ? 8.751 0.473 -20.058 1.00 97.62 95 LEU A CA 1
ATOM 643 C C . LEU A 1 95 ? 10.177 0.039 -19.736 1.00 97.62 95 LEU A C 1
ATOM 645 O O . LEU A 1 95 ? 10.442 -1.112 -19.404 1.00 97.62 95 LEU A O 1
ATOM 649 N N . THR A 1 96 ? 11.101 0.990 -19.789 1.00 98.31 96 THR A N 1
ATOM 650 C CA . THR A 1 96 ? 12.475 0.802 -19.318 1.00 98.31 96 THR A CA 1
ATOM 651 C C . THR A 1 96 ? 12.519 0.730 -17.793 1.00 98.31 96 THR A C 1
ATOM 653 O O . THR A 1 96 ? 11.684 1.316 -17.098 1.00 98.31 96 THR A O 1
ATOM 656 N N . SER A 1 97 ? 13.569 0.117 -17.245 1.00 98.31 97 SER A N 1
ATOM 657 C CA . SER A 1 97 ? 13.797 0.077 -15.797 1.00 98.31 97 SER A CA 1
ATOM 658 C C . SER A 1 97 ? 13.843 1.474 -15.161 1.00 98.31 97 SER A C 1
ATOM 660 O O . SER A 1 97 ? 13.395 1.657 -14.034 1.00 98.31 97 SER A O 1
ATOM 662 N N . ALA A 1 98 ? 14.358 2.482 -15.879 1.00 98.25 98 ALA A N 1
ATOM 663 C CA . ALA A 1 98 ? 14.395 3.865 -15.402 1.00 98.25 98 ALA A CA 1
ATOM 664 C C . ALA A 1 98 ? 12.995 4.495 -15.327 1.00 98.25 98 ALA A C 1
ATOM 666 O O . ALA A 1 98 ? 12.693 5.197 -14.363 1.00 98.25 98 ALA A O 1
ATOM 667 N N . GLN A 1 99 ? 12.128 4.220 -16.306 1.00 98.12 99 GLN A N 1
ATOM 668 C CA . GLN A 1 99 ? 10.734 4.668 -16.276 1.00 98.12 99 GLN A CA 1
ATOM 669 C C . GLN A 1 99 ? 9.953 3.984 -15.152 1.00 98.12 99 GLN A C 1
ATOM 671 O O . GLN A 1 99 ? 9.233 4.665 -14.427 1.00 98.12 99 GLN A O 1
ATOM 676 N N . LEU A 1 100 ? 10.132 2.671 -14.967 1.00 97.88 100 LEU A N 1
ATOM 677 C CA . LEU A 1 100 ? 9.488 1.932 -13.879 1.00 97.88 100 LEU A CA 1
ATOM 678 C C . LEU A 1 100 ? 9.929 2.443 -12.503 1.00 97.88 100 LEU A C 1
ATOM 680 O O . LEU A 1 100 ? 9.070 2.746 -11.681 1.00 97.88 100 LEU A O 1
ATOM 684 N N . ARG A 1 101 ? 11.240 2.630 -12.280 1.00 97.94 101 ARG A N 1
ATOM 685 C CA . ARG A 1 101 ? 11.763 3.265 -11.057 1.00 97.94 101 ARG A CA 1
ATOM 686 C C . ARG A 1 101 ? 11.109 4.615 -10.809 1.00 97.94 101 ARG A C 1
ATOM 688 O O . ARG A 1 101 ? 10.549 4.826 -9.746 1.00 97.94 101 ARG A O 1
ATOM 695 N N . LYS A 1 102 ? 11.093 5.492 -11.819 1.00 96.19 102 LYS A N 1
ATOM 696 C CA . LYS A 1 102 ? 10.492 6.826 -11.704 1.00 96.19 102 LYS A CA 1
ATOM 697 C C . LYS A 1 102 ? 9.015 6.763 -11.298 1.00 96.19 102 LYS A C 1
ATOM 699 O O . LYS A 1 102 ? 8.594 7.542 -10.451 1.00 96.19 102 LYS A O 1
ATOM 704 N N . ILE A 1 103 ? 8.241 5.856 -11.892 1.00 95.62 103 ILE A N 1
ATOM 705 C CA . ILE A 1 103 ? 6.819 5.673 -11.567 1.00 95.62 103 ILE A CA 1
ATOM 706 C C . ILE A 1 103 ? 6.645 5.142 -10.138 1.00 95.62 103 ILE A C 1
ATOM 708 O O . ILE A 1 103 ? 5.780 5.624 -9.418 1.00 95.62 103 ILE A O 1
ATOM 712 N N . ILE A 1 104 ? 7.460 4.178 -9.704 1.00 95.81 104 ILE A N 1
ATOM 713 C CA . ILE A 1 104 ? 7.389 3.634 -8.340 1.00 95.81 104 ILE A CA 1
ATOM 714 C C . ILE A 1 104 ? 7.791 4.705 -7.320 1.00 95.81 104 ILE A C 1
ATOM 716 O O . ILE A 1 104 ? 7.042 4.988 -6.386 1.00 95.81 104 ILE A O 1
ATOM 720 N N . ASP A 1 105 ? 8.930 5.359 -7.535 1.00 94.19 105 ASP A N 1
ATOM 721 C CA . ASP A 1 105 ? 9.492 6.333 -6.604 1.00 94.19 105 ASP A CA 1
ATOM 722 C C . ASP A 1 105 ? 8.588 7.551 -6.424 1.00 94.19 105 ASP A C 1
ATOM 724 O O . ASP A 1 105 ? 8.409 8.010 -5.297 1.00 94.19 105 ASP A O 1
ATOM 728 N N . HIS A 1 106 ? 7.988 8.051 -7.508 1.00 91.75 106 HIS A N 1
ATOM 729 C CA . HIS A 1 106 ? 7.201 9.287 -7.503 1.00 91.75 106 HIS A CA 1
ATOM 730 C C . HIS A 1 106 ? 5.687 9.079 -7.593 1.00 91.75 106 HIS A C 1
ATOM 732 O O . HIS A 1 106 ? 4.940 10.057 -7.546 1.00 91.75 106 HIS A O 1
ATOM 738 N N . GLY A 1 107 ? 5.227 7.834 -7.703 1.00 91.12 107 GLY A N 1
ATOM 739 C CA . GLY A 1 107 ? 3.827 7.524 -7.946 1.00 91.12 107 GLY A CA 1
ATOM 740 C C . GLY A 1 107 ? 3.340 7.962 -9.329 1.00 91.12 107 GLY A C 1
ATOM 741 O O . GLY A 1 107 ? 4.098 8.397 -10.202 1.00 91.12 107 GLY A O 1
ATOM 742 N N . LEU A 1 108 ? 2.029 7.850 -9.527 1.00 86.12 108 LEU A N 1
ATOM 743 C CA . LEU A 1 108 ? 1.345 8.258 -10.749 1.00 86.12 108 LEU A CA 1
ATOM 744 C C . LEU A 1 108 ? 0.083 9.039 -10.381 1.00 86.12 108 LEU A C 1
ATOM 746 O O . LEU A 1 108 ? -0.881 8.474 -9.859 1.00 86.12 108 LEU A O 1
ATOM 750 N N . GLY A 1 109 ? 0.097 10.332 -10.700 1.00 78.19 109 GLY A N 1
ATOM 751 C CA . GLY A 1 109 ? -0.997 11.255 -10.423 1.00 78.19 109 GLY A CA 1
ATOM 752 C C . GLY A 1 109 ? -0.962 11.842 -9.012 1.00 78.19 109 GLY A C 1
ATOM 753 O O . GLY A 1 109 ? -0.004 11.685 -8.259 1.00 78.19 109 GLY A O 1
ATOM 754 N N . GLU A 1 110 ? -2.032 12.549 -8.672 1.00 77.31 110 GLU A N 1
ATOM 755 C CA . GLU A 1 110 ? -2.221 13.177 -7.371 1.00 77.31 110 GLU A CA 1
ATOM 756 C C . GLU A 1 110 ? -3.519 12.679 -6.758 1.00 77.31 110 GLU A C 1
ATOM 758 O O . GLU A 1 110 ? -4.498 12.414 -7.463 1.00 77.31 110 GLU A O 1
ATOM 763 N N . SER A 1 111 ? -3.561 12.623 -5.429 1.00 78.88 111 SER A N 1
ATOM 764 C CA . SER A 1 111 ? -4.816 12.407 -4.720 1.00 78.88 111 SER A CA 1
ATOM 765 C C . SER A 1 111 ? -5.683 13.667 -4.793 1.00 78.88 111 SER A C 1
ATOM 767 O O . SER A 1 111 ? -5.708 14.481 -3.870 1.00 78.88 111 SER A O 1
ATOM 769 N N . ALA A 1 112 ? -6.335 13.869 -5.936 1.00 81.25 112 ALA A N 1
ATOM 770 C CA . ALA A 1 112 ? -7.232 14.991 -6.216 1.00 81.25 112 ALA A CA 1
ATOM 771 C C . ALA A 1 112 ? -8.698 14.545 -6.360 1.00 81.25 112 ALA A C 1
ATOM 773 O O . ALA A 1 112 ? -9.608 15.365 -6.274 1.00 81.25 112 ALA A O 1
ATOM 774 N N . ASN A 1 113 ? -8.944 13.245 -6.562 1.00 84.00 113 ASN A N 1
ATOM 775 C CA . ASN A 1 113 ? -10.282 12.694 -6.736 1.00 84.00 113 ASN A CA 1
ATOM 776 C C . ASN A 1 113 ? -10.597 11.668 -5.631 1.00 84.00 113 ASN A C 1
ATOM 778 O O . ASN A 1 113 ? -10.021 10.583 -5.642 1.00 84.00 113 ASN A O 1
ATOM 782 N N . PRO A 1 114 ? -11.562 1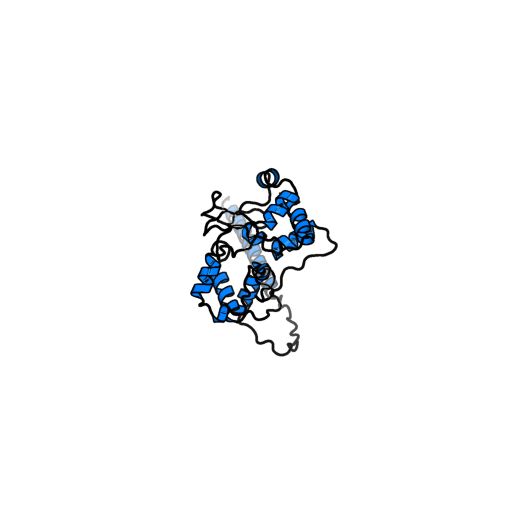1.941 -4.733 1.00 83.94 114 PRO A N 1
ATOM 783 C CA . PRO A 1 114 ? -11.912 11.036 -3.634 1.00 83.94 114 PRO A CA 1
ATOM 784 C C . PRO A 1 114 ? -12.612 9.745 -4.078 1.00 83.94 114 PRO A C 1
ATOM 786 O O . PRO A 1 114 ? -12.968 8.927 -3.231 1.00 83.94 114 PRO A O 1
ATOM 789 N N . THR A 1 115 ? -12.873 9.570 -5.376 1.00 88.88 115 THR A N 1
ATOM 790 C CA . THR A 1 115 ? -13.594 8.420 -5.946 1.00 88.88 115 THR A CA 1
ATOM 791 C C . THR A 1 115 ? -12.712 7.505 -6.790 1.00 88.88 115 THR A C 1
ATOM 793 O O . THR A 1 115 ? -13.218 6.522 -7.328 1.00 88.88 115 THR A O 1
ATOM 796 N N . LYS A 1 116 ? -11.420 7.826 -6.939 1.00 88.94 116 LYS A N 1
ATOM 797 C CA . LYS A 1 116 ? -10.502 7.076 -7.796 1.00 88.94 116 LYS A CA 1
ATOM 798 C C . LYS A 1 116 ? -9.197 6.755 -7.071 1.00 88.94 116 LYS A C 1
ATOM 800 O O . LYS A 1 116 ? -8.633 7.650 -6.441 1.00 88.94 116 LYS A O 1
ATOM 805 N N . PRO A 1 117 ? -8.687 5.517 -7.180 1.00 90.81 117 PRO A N 1
ATOM 806 C CA . PRO A 1 117 ? -7.329 5.213 -6.760 1.00 90.81 117 PRO A CA 1
ATOM 807 C C . PRO A 1 117 ? -6.316 5.934 -7.650 1.00 90.81 117 PRO A C 1
ATOM 809 O O . PRO A 1 117 ? -6.594 6.300 -8.791 1.00 90.81 117 PRO A O 1
ATOM 812 N N . TYR A 1 118 ? -5.121 6.107 -7.106 1.00 90.75 118 TYR A N 1
ATOM 813 C CA . TYR A 1 118 ? -3.933 6.567 -7.811 1.00 90.75 118 TYR A CA 1
ATOM 814 C C . TYR A 1 118 ? -2.736 5.794 -7.245 1.00 90.75 118 TYR A C 1
ATOM 816 O O . TYR A 1 118 ? -2.855 5.155 -6.194 1.00 90.75 118 TYR A O 1
ATOM 824 N N . MET A 1 119 ? -1.591 5.832 -7.924 1.00 93.00 119 MET A N 1
ATOM 825 C CA . MET A 1 119 ? -0.391 5.158 -7.433 1.00 93.00 119 MET A CA 1
ATOM 826 C C . MET A 1 119 ? 0.362 6.077 -6.456 1.00 93.00 119 MET A C 1
ATOM 828 O O . MET A 1 119 ? 0.810 7.144 -6.884 1.00 93.00 119 MET A O 1
ATOM 832 N N . PRO A 1 120 ? 0.520 5.700 -5.170 1.00 90.56 120 PRO A N 1
ATOM 833 C CA . PRO A 1 120 ? 1.253 6.505 -4.196 1.00 90.56 120 PRO A CA 1
ATOM 834 C C . PRO A 1 120 ? 2.737 6.661 -4.534 1.00 90.56 120 PRO A C 1
ATOM 836 O O . PRO A 1 120 ? 3.301 5.890 -5.305 1.00 90.56 120 PRO A O 1
ATOM 839 N N . VAL A 1 121 ? 3.368 7.646 -3.898 1.00 91.56 121 VAL A N 1
ATOM 840 C CA . VAL A 1 121 ? 4.823 7.838 -3.885 1.00 91.56 121 VAL A CA 1
ATOM 841 C C . VAL A 1 121 ? 5.446 6.753 -3.001 1.00 91.56 121 VAL A C 1
ATOM 843 O O . VAL A 1 121 ? 5.237 6.776 -1.788 1.00 91.56 121 VAL A O 1
ATOM 846 N N . TRP A 1 122 ? 6.210 5.818 -3.574 1.00 93.25 122 TRP A N 1
ATOM 847 C CA . TRP A 1 122 ? 6.834 4.729 -2.804 1.00 93.25 122 TRP A CA 1
ATOM 848 C C . TRP A 1 122 ? 8.295 4.981 -2.442 1.00 93.25 122 TRP A C 1
ATOM 850 O O . TRP A 1 122 ? 8.789 4.355 -1.509 1.00 93.25 122 TRP A O 1
ATOM 860 N N . GLY A 1 123 ? 8.981 5.926 -3.091 1.00 90.62 123 GLY A N 1
ATOM 861 C CA . GLY A 1 123 ? 10.413 6.172 -2.861 1.00 90.62 123 GLY A CA 1
ATOM 862 C C . GLY A 1 123 ? 10.757 6.676 -1.450 1.00 90.62 123 GLY A C 1
ATOM 863 O O . GLY A 1 123 ? 11.912 6.637 -1.042 1.00 90.62 123 GLY A O 1
ATOM 864 N N . ALA A 1 124 ? 9.757 7.135 -0.687 1.00 86.38 124 ALA A N 1
ATOM 865 C CA . ALA A 1 124 ? 9.887 7.495 0.730 1.00 86.38 124 ALA A CA 1
ATOM 866 C C . ALA A 1 124 ? 9.515 6.347 1.696 1.00 86.38 124 ALA A C 1
ATOM 868 O O . ALA A 1 124 ? 9.691 6.482 2.905 1.00 86.38 124 ALA A O 1
ATOM 869 N N . VAL A 1 125 ? 8.977 5.242 1.170 1.00 91.00 125 VAL A N 1
ATOM 870 C CA . VAL A 1 125 ? 8.426 4.107 1.929 1.00 91.00 125 VAL A CA 1
ATOM 871 C C . VAL A 1 125 ? 9.299 2.861 1.782 1.00 91.00 125 VAL A C 1
ATOM 873 O O . VAL A 1 125 ? 9.491 2.128 2.750 1.00 91.00 125 VAL A O 1
ATOM 876 N N . ILE A 1 126 ? 9.845 2.622 0.587 1.00 94.62 126 ILE A N 1
ATOM 877 C CA . ILE A 1 126 ? 10.688 1.461 0.280 1.00 94.62 126 ILE A CA 1
ATOM 878 C C . ILE A 1 126 ? 12.078 1.887 -0.184 1.00 94.62 126 ILE A C 1
ATOM 880 O O . ILE A 1 126 ? 12.277 2.967 -0.732 1.00 94.62 126 ILE A O 1
ATOM 884 N N . SER A 1 127 ? 13.060 1.018 0.040 1.00 96.44 127 SER A N 1
ATOM 885 C CA . SER A 1 127 ? 14.449 1.264 -0.352 1.00 96.44 127 SER A CA 1
ATOM 886 C C . SER A 1 127 ? 14.657 1.144 -1.863 1.00 96.44 127 SER A C 1
ATOM 888 O O . SER A 1 127 ? 13.984 0.368 -2.540 1.00 96.44 127 SER A O 1
ATOM 890 N N . THR A 1 1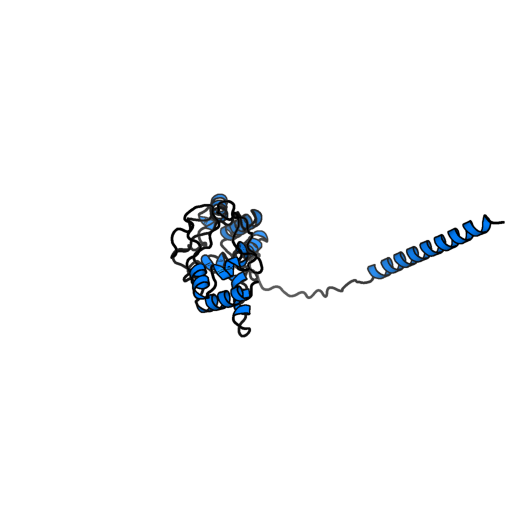28 ? 15.691 1.805 -2.390 1.00 97.50 128 THR A N 1
ATOM 891 C CA . THR A 1 128 ? 16.110 1.671 -3.799 1.00 97.50 128 THR A CA 1
ATOM 892 C C . THR A 1 128 ? 16.363 0.216 -4.205 1.00 97.50 128 THR A C 1
ATOM 894 O O . THR A 1 128 ? 16.087 -0.170 -5.338 1.00 97.50 128 THR A O 1
ATOM 897 N N . ARG A 1 129 ? 16.853 -0.619 -3.276 1.00 98.31 129 ARG A N 1
ATOM 898 C CA . ARG A 1 129 ? 17.023 -2.060 -3.499 1.00 98.31 129 ARG A CA 1
ATOM 899 C C . ARG A 1 129 ? 15.679 -2.739 -3.783 1.00 98.31 129 ARG A C 1
ATOM 901 O O . ARG A 1 129 ? 15.565 -3.415 -4.796 1.00 98.31 129 ARG A O 1
ATOM 908 N N . GLN A 1 130 ? 14.668 -2.491 -2.952 1.00 98.50 130 GLN A N 1
ATOM 909 C CA . GLN A 1 130 ? 13.319 -3.046 -3.128 1.00 98.50 130 GLN A CA 1
ATOM 910 C C . GLN A 1 130 ? 12.648 -2.545 -4.412 1.00 98.50 130 GLN A C 1
ATOM 912 O O . GLN A 1 130 ? 11.971 -3.312 -5.092 1.00 98.50 130 GLN A O 1
ATOM 917 N N . VAL A 1 131 ? 12.875 -1.283 -4.792 1.00 98.56 131 VAL A N 1
ATOM 918 C CA . VAL A 1 131 ? 12.411 -0.759 -6.087 1.00 98.56 131 VAL A CA 1
ATOM 919 C C . VAL A 1 131 ? 13.058 -1.526 -7.244 1.00 98.56 131 VAL A C 1
ATOM 921 O O . VAL A 1 131 ? 12.366 -1.920 -8.178 1.00 98.56 131 VAL A O 1
ATOM 924 N N . ASN A 1 132 ? 14.369 -1.777 -7.193 1.00 98.50 132 ASN A N 1
ATOM 925 C CA . ASN A 1 132 ? 15.053 -2.551 -8.233 1.00 98.50 132 ASN A CA 1
ATOM 926 C C . ASN A 1 132 ? 14.551 -4.002 -8.307 1.00 98.50 132 ASN A C 1
ATOM 928 O O . ASN A 1 132 ? 14.318 -4.496 -9.407 1.00 98.50 132 ASN A O 1
ATOM 932 N N . GLU A 1 133 ? 14.292 -4.642 -7.165 1.00 98.75 133 GLU A N 1
ATOM 933 C CA . GLU A 1 133 ? 13.705 -5.988 -7.101 1.00 98.75 133 GLU A CA 1
ATOM 934 C C . GLU A 1 133 ? 12.303 -6.027 -7.736 1.00 98.75 133 GLU A C 1
ATOM 936 O O . GLU A 1 133 ? 12.012 -6.911 -8.544 1.00 98.75 133 GLU A O 1
ATOM 941 N N . LEU A 1 134 ? 11.447 -5.030 -7.467 1.00 98.56 134 LEU A N 1
ATOM 942 C CA . LEU A 1 134 ? 10.151 -4.886 -8.146 1.00 98.56 134 LEU A CA 1
ATOM 943 C C . LEU A 1 134 ? 10.312 -4.739 -9.662 1.00 98.56 134 LEU A C 1
ATOM 945 O O . LEU A 1 134 ? 9.577 -5.356 -10.430 1.00 98.56 134 LEU A O 1
ATOM 949 N N . VAL A 1 135 ? 11.277 -3.934 -10.107 1.00 98.56 135 VAL A N 1
ATOM 950 C CA . VAL A 1 135 ? 11.557 -3.731 -11.533 1.00 98.56 135 VAL A CA 1
ATOM 951 C C . VAL A 1 135 ? 12.028 -5.025 -12.199 1.00 98.56 135 VAL A C 1
ATOM 953 O O . VAL A 1 135 ? 11.560 -5.342 -13.294 1.00 98.56 135 VAL A O 1
ATOM 956 N N . ALA A 1 136 ? 12.887 -5.805 -11.541 1.00 98.50 136 ALA A N 1
ATOM 957 C CA . ALA A 1 136 ? 13.301 -7.120 -12.022 1.00 98.50 136 ALA A CA 1
ATOM 958 C C . ALA A 1 136 ? 12.107 -8.082 -12.132 1.00 98.50 136 ALA A C 1
ATOM 960 O O . ALA A 1 136 ? 11.934 -8.735 -13.162 1.00 98.50 136 ALA A O 1
ATOM 961 N N . TYR A 1 137 ? 11.236 -8.118 -11.119 1.00 98.56 137 TYR A N 1
ATOM 962 C CA . TYR A 1 137 ? 10.020 -8.936 -11.125 1.00 98.56 137 TYR A CA 1
ATOM 963 C C . TYR A 1 137 ? 9.049 -8.555 -12.259 1.00 98.56 137 TYR A C 1
ATOM 965 O O . TYR A 1 137 ? 8.509 -9.431 -12.940 1.00 98.56 137 TYR A O 1
ATOM 973 N N . LEU A 1 138 ? 8.889 -7.254 -12.532 1.00 98.44 138 LEU A N 1
ATOM 974 C CA . LEU A 1 138 ? 8.090 -6.747 -13.653 1.00 98.44 138 LEU A CA 1
ATOM 975 C C . LEU A 1 138 ? 8.677 -7.156 -15.010 1.00 98.44 138 LEU A C 1
ATOM 977 O O . LEU A 1 138 ? 7.945 -7.653 -15.866 1.00 98.44 138 LEU A O 1
ATOM 981 N N . HIS A 1 139 ? 9.987 -6.992 -15.210 1.00 98.25 139 HIS A N 1
ATOM 982 C CA . HIS A 1 139 ? 10.660 -7.406 -16.447 1.00 98.25 139 HIS A CA 1
ATOM 983 C C . HIS A 1 139 ? 10.634 -8.925 -16.659 1.00 98.25 139 HIS A C 1
ATOM 985 O O . HIS A 1 139 ? 10.516 -9.378 -17.797 1.00 98.25 139 HIS A O 1
ATOM 991 N N . ALA A 1 140 ? 10.667 -9.712 -15.581 1.00 97.25 140 ALA A N 1
ATOM 992 C CA . ALA A 1 140 ? 10.525 -11.165 -15.632 1.00 97.25 140 ALA A CA 1
ATOM 993 C C . ALA A 1 140 ? 9.101 -11.635 -15.990 1.00 97.25 140 ALA A C 1
ATOM 995 O O . ALA A 1 140 ? 8.875 -12.832 -16.160 1.00 97.25 140 ALA A O 1
ATOM 996 N N . GLY A 1 141 ? 8.137 -10.716 -16.120 1.00 96.88 141 GLY A N 1
ATOM 997 C CA . GLY A 1 141 ? 6.765 -11.034 -16.507 1.00 96.88 141 GLY A CA 1
ATOM 998 C C . GLY A 1 141 ? 5.888 -11.511 -15.352 1.00 96.88 141 GLY A C 1
ATOM 999 O O . GLY A 1 141 ? 4.909 -12.211 -15.601 1.00 96.88 141 GLY A O 1
ATOM 1000 N N . LEU A 1 142 ? 6.222 -11.125 -14.115 1.00 97.56 142 LEU A N 1
ATOM 1001 C CA . LEU A 1 142 ? 5.447 -11.431 -12.907 1.00 97.56 142 LEU A CA 1
ATOM 1002 C C . LEU A 1 142 ? 5.196 -12.954 -12.725 1.00 97.56 142 LEU A C 1
ATOM 1004 O O . LEU A 1 142 ? 4.041 -13.392 -12.615 1.00 97.56 142 LEU A O 1
ATOM 1008 N N . PRO A 1 143 ? 6.253 -13.797 -12.758 1.00 96.56 143 PRO A N 1
ATOM 1009 C CA . PRO A 1 143 ? 6.110 -15.245 -12.611 1.00 96.56 143 PRO A CA 1
ATOM 1010 C C . PRO A 1 143 ? 5.554 -15.621 -11.232 1.00 96.56 143 PRO A C 1
ATOM 1012 O O . PRO A 1 143 ? 5.697 -14.884 -10.261 1.00 96.56 143 PRO A O 1
ATOM 1015 N N . ALA A 1 144 ? 4.933 -16.796 -11.126 1.00 95.50 144 ALA A N 1
ATOM 1016 C CA . ALA A 1 144 ? 4.480 -17.300 -9.834 1.00 95.50 144 ALA A CA 1
ATOM 1017 C C . ALA A 1 144 ? 5.675 -17.641 -8.927 1.00 95.50 144 ALA A C 1
ATOM 1019 O O . ALA A 1 144 ? 6.611 -18.319 -9.351 1.00 95.50 144 ALA A O 1
ATOM 1020 N N . VAL A 1 145 ? 5.602 -17.202 -7.670 1.00 95.62 145 VAL A N 1
ATOM 1021 C CA . VAL A 1 145 ? 6.558 -17.507 -6.600 1.00 95.62 145 VAL A CA 1
ATOM 1022 C C . VAL A 1 145 ? 5.738 -18.024 -5.422 1.00 95.62 145 VAL A C 1
ATOM 1024 O O . VAL A 1 145 ? 4.871 -17.317 -4.916 1.00 95.62 145 VAL A O 1
ATOM 1027 N N . SER A 1 146 ? 5.930 -19.293 -5.060 1.00 90.44 146 SER A N 1
ATOM 1028 C CA . SER A 1 146 ? 4.983 -20.063 -4.234 1.00 90.44 146 SER A CA 1
ATOM 1029 C C . SER A 1 146 ? 4.751 -19.509 -2.829 1.00 90.44 146 SER A C 1
ATOM 1031 O O . SER A 1 146 ? 3.690 -19.727 -2.257 1.00 90.44 146 SER A O 1
ATOM 1033 N N . ASP A 1 147 ? 5.734 -18.814 -2.270 1.00 92.19 147 ASP A N 1
ATOM 1034 C CA . ASP A 1 147 ? 5.734 -18.241 -0.925 1.00 92.19 147 ASP A CA 1
ATOM 1035 C C . ASP A 1 147 ? 5.546 -16.713 -0.919 1.00 92.19 147 ASP A C 1
ATOM 1037 O O . ASP A 1 147 ? 5.453 -16.094 0.143 1.00 92.19 147 ASP A O 1
ATOM 1041 N N . ALA A 1 148 ? 5.414 -16.088 -2.090 1.00 95.38 148 ALA A N 1
ATOM 1042 C CA . ALA A 1 148 ? 5.023 -14.691 -2.224 1.00 95.38 148 ALA A CA 1
ATOM 1043 C C . ALA A 1 148 ? 3.490 -14.578 -2.271 1.00 95.38 148 ALA A C 1
ATOM 1045 O O . ALA A 1 148 ? 2.905 -14.237 -3.297 1.00 95.38 148 ALA A O 1
ATOM 1046 N N . THR A 1 149 ? 2.826 -14.887 -1.154 1.00 93.88 149 THR A N 1
ATOM 1047 C CA . THR A 1 149 ? 1.357 -14.845 -1.038 1.00 93.88 149 THR A CA 1
ATOM 1048 C C . THR A 1 149 ? 0.892 -13.873 0.046 1.00 93.88 149 THR A C 1
ATOM 1050 O O . THR A 1 149 ? 1.550 -13.781 1.086 1.00 93.88 149 THR A O 1
ATOM 1053 N N . PRO A 1 150 ? -0.242 -13.167 -0.139 1.00 94.38 150 PRO A N 1
ATOM 1054 C CA . PRO A 1 150 ? -0.784 -12.277 0.885 1.00 94.38 150 PRO A CA 1
ATOM 1055 C C . PRO A 1 150 ? -1.062 -12.990 2.212 1.00 94.38 150 PRO A C 1
ATOM 1057 O O . PRO A 1 150 ? -1.398 -14.174 2.241 1.00 94.38 150 PRO A O 1
ATOM 1060 N N . VAL A 1 151 ? -0.981 -12.239 3.313 1.00 93.94 151 VAL A N 1
ATOM 1061 C CA . VAL A 1 151 ? -1.286 -12.750 4.656 1.00 93.94 151 VAL A CA 1
ATOM 1062 C C . VAL A 1 151 ? -2.727 -13.291 4.701 1.00 93.94 151 VAL A C 1
ATOM 1064 O O . VAL A 1 151 ? -3.660 -12.552 4.362 1.00 93.94 151 VAL A O 1
ATOM 1067 N N . PRO A 1 152 ? -2.942 -14.548 5.140 1.00 95.88 152 PRO A N 1
ATOM 1068 C CA . PRO A 1 152 ? -4.281 -15.093 5.325 1.00 95.88 152 PRO A CA 1
ATOM 1069 C C . PRO A 1 152 ? -5.056 -14.326 6.398 1.00 95.88 152 PRO A C 1
ATOM 1071 O O . PRO A 1 152 ? -4.507 -13.978 7.441 1.00 95.88 152 PRO A O 1
ATOM 1074 N N . VAL A 1 153 ? -6.354 -14.111 6.176 1.00 97.06 153 VAL A N 1
ATOM 1075 C CA . VAL A 1 153 ? -7.235 -13.467 7.163 1.00 97.06 153 VAL A CA 1
ATOM 1076 C C . VAL A 1 153 ? -7.902 -14.539 8.029 1.00 97.06 153 VAL A C 1
ATOM 1078 O O . VAL A 1 153 ? -8.711 -15.313 7.501 1.00 97.06 153 VAL A O 1
ATOM 1081 N N . PRO A 1 154 ? -7.609 -14.600 9.344 1.00 96.44 154 PRO A N 1
ATOM 1082 C CA . PRO A 1 154 ? -8.184 -15.608 10.226 1.00 96.44 154 PRO A CA 1
ATOM 1083 C C . PRO A 1 154 ? -9.709 -15.516 10.301 1.00 96.44 154 PRO A C 1
ATOM 1085 O O . PRO A 1 154 ? -10.277 -14.429 10.411 1.00 96.44 154 PRO A O 1
ATOM 1088 N N . GLN A 1 155 ? -10.369 -16.674 10.305 1.00 94.88 155 GLN A N 1
ATOM 1089 C CA . GLN A 1 155 ? -11.817 -16.792 10.483 1.00 94.88 155 GLN A CA 1
ATOM 1090 C C . GLN A 1 155 ? -12.147 -17.265 11.904 1.00 94.88 155 GLN A C 1
ATOM 1092 O O . GLN A 1 155 ? -11.370 -17.989 12.523 1.00 94.88 155 GLN A O 1
ATOM 1097 N N . GLY A 1 156 ? -13.296 -16.839 12.438 1.00 95.31 156 GLY A N 1
ATOM 1098 C CA . GLY A 1 156 ? -13.806 -17.298 13.740 1.00 95.31 156 GLY A CA 1
ATOM 1099 C C . GLY A 1 156 ? -13.121 -16.720 14.989 1.00 95.31 156 GLY A C 1
ATOM 1100 O O . GLY A 1 156 ? -13.558 -17.011 16.095 1.00 95.31 156 GLY A O 1
ATOM 1101 N N . GLN A 1 157 ? -12.099 -15.868 14.844 1.00 96.62 157 GLN A N 1
ATOM 1102 C CA . GLN A 1 157 ? -11.336 -15.286 15.968 1.00 96.62 157 GLN A CA 1
ATOM 1103 C C . GLN A 1 157 ? -11.751 -13.842 16.321 1.00 96.62 157 GLN A C 1
ATOM 1105 O O . GLN A 1 157 ? -11.105 -13.168 17.120 1.00 96.62 157 GLN A O 1
ATOM 1110 N N . GLY A 1 158 ? -12.841 -13.353 15.725 1.00 97.69 158 GLY A N 1
ATOM 1111 C CA . GLY A 1 158 ? -13.359 -12.002 15.936 1.00 97.69 158 GLY A CA 1
ATOM 1112 C C . GLY A 1 158 ? -12.789 -10.949 14.979 1.00 97.69 158 GLY A C 1
ATOM 1113 O O . GLY A 1 158 ? -11.765 -11.130 14.321 1.00 97.69 158 GLY A O 1
ATOM 1114 N N . LEU A 1 159 ? -13.491 -9.815 14.896 1.00 98.12 159 LEU A N 1
ATOM 1115 C CA . LEU A 1 159 ? -13.231 -8.776 13.893 1.00 98.12 159 LEU A CA 1
ATOM 1116 C C . LEU A 1 159 ? -11.880 -8.080 14.066 1.00 98.12 159 LEU A C 1
ATOM 1118 O O . LEU A 1 159 ? -11.250 -7.755 13.069 1.00 98.12 159 LEU A O 1
ATOM 1122 N N . ALA A 1 160 ? -11.425 -7.858 15.301 1.00 98.00 160 ALA A N 1
ATOM 1123 C CA . ALA A 1 160 ? -10.146 -7.191 15.539 1.00 98.00 160 ALA A CA 1
ATOM 1124 C C . ALA A 1 160 ? -8.949 -8.055 15.102 1.00 98.00 160 ALA A C 1
ATOM 1126 O O . ALA A 1 160 ? -7.981 -7.520 14.574 1.00 98.00 160 ALA A O 1
ATOM 1127 N N . VAL A 1 161 ? -9.031 -9.383 15.257 1.00 98.25 161 VAL A N 1
ATOM 1128 C CA . VAL A 1 161 ? -7.983 -10.310 14.794 1.00 98.25 161 VAL A CA 1
ATOM 1129 C C . VAL A 1 161 ? -7.940 -10.350 13.267 1.00 98.25 161 VAL A C 1
ATOM 1131 O O . VAL A 1 161 ? -6.872 -10.196 12.678 1.00 98.25 161 VAL A O 1
ATOM 1134 N N . ALA A 1 162 ? -9.103 -10.470 12.617 1.00 98.44 162 ALA A N 1
ATOM 1135 C CA . ALA A 1 162 ? -9.193 -10.352 11.163 1.00 98.44 162 ALA A CA 1
ATOM 1136 C C . ALA A 1 162 ? -8.659 -8.990 10.680 1.00 98.44 162 ALA A C 1
ATOM 1138 O O . ALA A 1 162 ? -7.861 -8.928 9.751 1.00 98.44 162 ALA A O 1
ATOM 1139 N N . GLY A 1 163 ? -9.030 -7.905 11.363 1.00 98.31 163 GLY A N 1
ATOM 1140 C CA . GLY A 1 163 ? -8.579 -6.547 11.073 1.00 98.31 163 GLY A CA 1
ATOM 1141 C C . GLY A 1 163 ? -7.071 -6.353 11.196 1.00 98.31 163 GLY A C 1
ATOM 1142 O O . GLY A 1 163 ? -6.498 -5.634 10.386 1.00 98.31 163 GLY A O 1
ATOM 1143 N N . ALA A 1 164 ? -6.414 -7.016 12.149 1.00 98.38 164 ALA A N 1
ATOM 1144 C CA . ALA A 1 164 ? -4.959 -6.979 12.281 1.00 98.38 164 ALA A CA 1
ATOM 1145 C C . ALA A 1 164 ? -4.262 -7.635 11.077 1.00 98.38 164 ALA A C 1
ATOM 1147 O O . ALA A 1 164 ? -3.295 -7.089 10.549 1.00 98.38 164 ALA A O 1
ATOM 1148 N N . ALA A 1 165 ? -4.779 -8.771 10.598 1.00 98.31 165 ALA A N 1
ATOM 1149 C CA . ALA A 1 165 ? -4.268 -9.412 9.387 1.00 98.31 165 ALA A CA 1
ATOM 1150 C C . ALA A 1 165 ? -4.500 -8.534 8.146 1.00 98.31 165 ALA A C 1
ATOM 1152 O O . ALA A 1 165 ? -3.591 -8.351 7.340 1.00 98.31 165 ALA A O 1
ATOM 1153 N N . LEU A 1 166 ? -5.687 -7.929 8.032 1.00 98.38 166 LEU A N 1
ATOM 1154 C CA . LEU A 1 166 ? -6.033 -6.987 6.964 1.00 98.38 166 LEU A CA 1
ATOM 1155 C C . LEU A 1 166 ? -5.140 -5.743 6.969 1.00 98.38 166 LEU A C 1
ATOM 1157 O O . LEU A 1 166 ? -4.707 -5.300 5.914 1.00 98.38 166 LEU A O 1
ATOM 1161 N N . TYR A 1 167 ? -4.799 -5.216 8.144 1.00 98.38 167 TYR A N 1
ATOM 1162 C CA . TYR A 1 167 ? -3.909 -4.063 8.289 1.00 98.38 167 TYR A CA 1
ATOM 1163 C C . TYR A 1 167 ? -2.523 -4.298 7.665 1.00 98.38 167 TYR A C 1
ATOM 1165 O O . TYR A 1 167 ? -1.911 -3.373 7.125 1.00 98.38 167 TYR A O 1
ATOM 1173 N N . VAL A 1 168 ? -2.046 -5.545 7.712 1.00 97.69 168 VAL A N 1
ATOM 1174 C CA . VAL A 1 168 ? -0.807 -5.975 7.054 1.00 97.69 168 VAL A CA 1
ATOM 1175 C C . VAL A 1 168 ? -1.053 -6.280 5.577 1.00 97.69 168 VAL A C 1
ATOM 1177 O O . VAL A 1 168 ? -0.369 -5.726 4.722 1.00 97.69 168 VAL A O 1
ATOM 1180 N N . ARG A 1 169 ? -2.048 -7.121 5.271 1.00 97.31 169 ARG A N 1
ATOM 1181 C CA . ARG A 1 169 ? -2.377 -7.581 3.911 1.00 97.31 169 ARG A CA 1
ATOM 1182 C C . ARG A 1 169 ? -2.677 -6.427 2.954 1.00 97.31 169 ARG A C 1
ATOM 1184 O O . ARG A 1 169 ? -2.223 -6.439 1.816 1.00 97.31 169 ARG A O 1
ATOM 1191 N N . ASP A 1 170 ? -3.421 -5.435 3.432 1.00 96.81 170 ASP A N 1
ATOM 1192 C CA . ASP A 1 170 ? -3.840 -4.261 2.665 1.00 96.81 170 ASP A CA 1
ATOM 1193 C C . ASP A 1 170 ? -2.816 -3.113 2.767 1.00 96.81 170 ASP A C 1
ATOM 1195 O O . ASP A 1 170 ? -3.056 -1.999 2.313 1.00 96.81 170 ASP A O 1
ATOM 1199 N N . GLY A 1 171 ? -1.646 -3.371 3.362 1.00 95.75 171 GLY A N 1
ATOM 1200 C CA . GLY A 1 171 ? -0.496 -2.472 3.346 1.00 95.75 171 GLY A CA 1
ATOM 1201 C C . GLY A 1 171 ? -0.630 -1.212 4.200 1.00 95.75 171 GLY A C 1
ATOM 1202 O O . GLY A 1 171 ? 0.229 -0.335 4.115 1.00 95.75 171 GLY A O 1
ATOM 1203 N N . CYS A 1 172 ? -1.654 -1.109 5.054 1.00 97.00 172 CYS A N 1
ATOM 1204 C CA . CYS A 1 172 ? -1.835 0.033 5.955 1.00 97.00 172 CYS A CA 1
ATOM 1205 C C . CYS A 1 172 ? -0.600 0.241 6.846 1.00 97.00 172 CYS A C 1
ATOM 1207 O O . CYS A 1 172 ? -0.161 1.376 7.047 1.00 97.00 172 CYS A O 1
ATOM 1209 N N . ILE A 1 173 ? -0.009 -0.863 7.314 1.00 96.81 173 ILE A N 1
ATOM 1210 C CA . ILE A 1 173 ? 1.220 -0.889 8.115 1.00 96.81 173 ILE A CA 1
ATOM 1211 C C . ILE A 1 173 ? 2.421 -0.229 7.425 1.00 96.81 173 ILE A C 1
ATOM 1213 O O . ILE A 1 173 ? 3.273 0.336 8.105 1.00 96.81 173 ILE A O 1
ATOM 1217 N N . ASN A 1 174 ? 2.489 -0.250 6.091 1.00 94.56 174 ASN A N 1
ATOM 1218 C CA . ASN A 1 174 ? 3.658 0.236 5.354 1.00 94.56 174 ASN A CA 1
ATOM 1219 C C . ASN A 1 174 ? 3.791 1.763 5.407 1.00 94.56 174 ASN A C 1
ATOM 1221 O O . ASN A 1 174 ? 4.898 2.282 5.319 1.00 94.56 174 ASN A O 1
ATOM 1225 N N . CYS A 1 175 ? 2.679 2.478 5.604 1.00 94.50 175 CYS A N 1
ATOM 1226 C CA . CYS A 1 175 ? 2.680 3.933 5.770 1.00 94.50 175 CYS A CA 1
ATOM 1227 C C . CYS A 1 175 ? 2.373 4.344 7.214 1.00 94.50 175 CYS A C 1
ATOM 1229 O O . CYS A 1 175 ? 3.008 5.244 7.756 1.00 94.50 175 CYS A O 1
ATOM 1231 N N . HIS A 1 176 ? 1.399 3.693 7.855 1.00 96.50 176 HIS A N 1
ATOM 1232 C CA . HIS A 1 176 ? 0.957 4.050 9.206 1.00 96.50 176 HIS A CA 1
ATOM 1233 C C . HIS A 1 176 ? 1.726 3.325 10.317 1.00 96.50 176 HIS A C 1
ATOM 1235 O O . HIS A 1 176 ? 1.434 3.541 11.490 1.00 96.50 176 HIS A O 1
ATOM 1241 N N . GLY A 1 177 ? 2.719 2.510 9.964 1.00 94.56 177 GLY A N 1
ATOM 1242 C CA . GLY A 1 177 ? 3.640 1.867 10.892 1.00 94.56 177 GLY A CA 1
ATOM 1243 C C . GLY A 1 177 ? 3.026 0.725 11.711 1.00 94.56 177 GLY A C 1
ATOM 1244 O O . GLY A 1 177 ? 1.810 0.533 11.748 1.00 94.56 177 GLY A O 1
ATOM 1245 N N . PRO A 1 178 ? 3.855 -0.063 12.413 1.00 93.88 178 PRO A N 1
ATOM 1246 C CA . PRO A 1 178 ? 3.368 -1.097 13.319 1.00 93.88 178 PRO A CA 1
ATOM 1247 C C . PRO A 1 178 ? 2.434 -0.500 14.375 1.00 93.88 178 PRO A C 1
ATOM 1249 O O . PRO A 1 178 ? 2.740 0.541 14.952 1.00 93.88 178 PRO A O 1
ATOM 1252 N N . ASN A 1 179 ? 1.296 -1.149 14.630 1.00 92.62 179 ASN A N 1
ATOM 1253 C CA . ASN A 1 179 ? 0.282 -0.687 15.587 1.00 92.62 179 ASN A CA 1
ATOM 1254 C C . ASN A 1 179 ? -0.214 0.756 15.353 1.00 92.62 179 ASN A C 1
ATOM 1256 O O . ASN A 1 179 ? -0.672 1.404 16.293 1.00 92.62 179 ASN A O 1
ATOM 1260 N N . GLY A 1 180 ? -0.131 1.275 14.122 1.00 95.69 180 GLY A N 1
ATOM 1261 C CA . GLY A 1 180 ? -0.611 2.616 13.796 1.00 95.69 180 GLY A CA 1
ATOM 1262 C C . GLY A 1 180 ? 0.226 3.754 14.380 1.00 95.69 180 GLY A C 1
ATOM 1263 O O . GLY A 1 180 ? -0.304 4.847 14.551 1.00 95.69 180 GLY A O 1
ATOM 1264 N N . LEU A 1 181 ? 1.504 3.529 14.696 1.00 95.12 181 LEU A N 1
ATOM 1265 C CA . LEU A 1 181 ? 2.380 4.551 15.285 1.00 95.12 181 LEU A CA 1
ATOM 1266 C C . LEU A 1 181 ? 2.691 5.736 14.350 1.00 95.12 181 LEU A C 1
ATOM 1268 O O . LEU A 1 181 ? 3.106 6.793 14.820 1.00 95.12 181 LEU A O 1
ATOM 1272 N N . GLY A 1 182 ? 2.475 5.588 13.043 1.00 93.00 182 GLY A N 1
ATOM 1273 C CA . GLY A 1 182 ? 2.801 6.595 12.035 1.00 93.00 182 GLY A CA 1
ATOM 1274 C C . GLY A 1 182 ? 4.306 6.846 11.930 1.00 93.00 182 GLY A C 1
ATOM 1275 O O . GLY A 1 182 ? 5.124 5.964 12.188 1.00 93.00 182 GLY A O 1
ATOM 1276 N N . GLY A 1 183 ? 4.674 8.064 11.530 1.00 90.38 183 GLY A N 1
ATOM 1277 C CA . GLY A 1 183 ? 6.063 8.532 11.559 1.00 90.38 183 GLY A CA 1
ATOM 1278 C C . GLY A 1 183 ? 6.876 8.256 10.293 1.00 90.38 183 GLY A C 1
ATOM 1279 O O . GLY A 1 183 ? 8.011 8.718 10.203 1.00 90.38 183 GLY A O 1
ATOM 1280 N N . VAL A 1 184 ? 6.307 7.573 9.293 1.00 90.94 184 VAL A N 1
ATOM 1281 C CA . VAL A 1 184 ? 6.947 7.444 7.975 1.00 90.94 184 VAL A CA 1
ATOM 1282 C C . VAL A 1 184 ? 7.168 8.848 7.393 1.00 90.94 184 VAL A C 1
ATOM 1284 O O . VAL A 1 184 ? 6.204 9.620 7.331 1.00 90.94 184 VAL A O 1
ATOM 1287 N N . PRO A 1 185 ? 8.399 9.216 6.989 1.00 90.12 185 PRO A N 1
ATOM 1288 C CA . PRO A 1 185 ? 8.689 10.553 6.490 1.00 90.12 185 PRO A CA 1
ATOM 1289 C C . PRO A 1 185 ? 7.809 10.943 5.302 1.00 90.12 185 PRO A C 1
ATOM 1291 O O . PRO A 1 185 ? 7.672 10.212 4.325 1.00 90.12 185 PRO A O 1
ATOM 1294 N N . ASN A 1 186 ? 7.249 12.147 5.369 1.00 90.50 186 ASN A N 1
ATOM 1295 C CA . ASN A 1 186 ? 6.477 12.757 4.294 1.00 90.50 186 ASN A CA 1
ATOM 1296 C C . ASN A 1 186 ? 6.810 14.257 4.203 1.00 90.50 186 ASN A C 1
ATOM 1298 O O . ASN A 1 186 ? 5.968 15.099 4.523 1.00 90.50 186 ASN A O 1
ATOM 1302 N N . PRO A 1 187 ? 8.047 14.629 3.816 1.00 87.94 187 PRO A N 1
ATOM 1303 C CA . PRO A 1 187 ? 8.582 15.985 3.998 1.00 87.94 187 PRO A CA 1
ATOM 1304 C C . PRO A 1 187 ? 7.787 17.102 3.312 1.00 87.94 187 PRO A C 1
ATOM 1306 O O . PRO A 1 187 ? 7.887 18.266 3.701 1.00 87.94 187 PRO A O 1
ATOM 1309 N N . GLN A 1 188 ? 6.989 16.763 2.302 1.00 86.12 188 GLN A N 1
ATOM 1310 C CA . GLN A 1 188 ? 6.169 17.717 1.560 1.00 86.12 188 GLN A CA 1
ATOM 1311 C C . GLN A 1 188 ? 4.756 17.890 2.153 1.00 86.12 188 GLN A C 1
ATOM 1313 O O . GLN A 1 188 ? 4.072 18.874 1.850 1.00 86.12 188 GLN A O 1
ATOM 1318 N N . ALA A 1 189 ? 4.330 17.000 3.058 1.00 87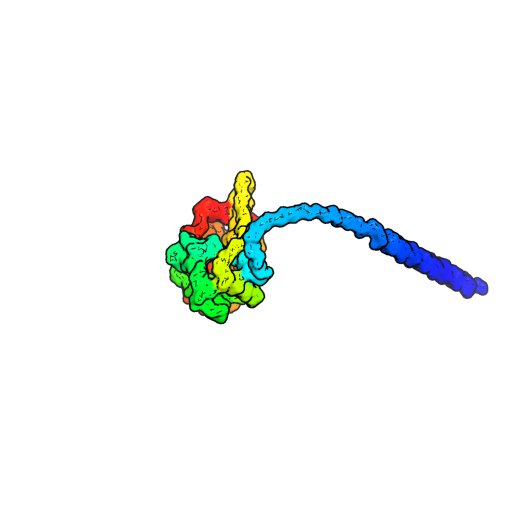.00 189 ALA A N 1
ATOM 1319 C CA . ALA A 1 189 ? 3.113 17.169 3.851 1.00 87.00 189 ALA A CA 1
ATOM 1320 C C . ALA A 1 189 ? 3.264 18.272 4.917 1.00 87.00 189 ALA A C 1
ATOM 1322 O O . ALA A 1 189 ? 4.390 18.649 5.258 1.00 87.00 189 ALA A O 1
ATOM 1323 N N . PRO A 1 190 ? 2.149 18.818 5.447 1.00 86.00 190 PRO A N 1
ATOM 1324 C CA . PRO A 1 190 ? 2.198 19.828 6.503 1.00 86.00 190 PRO A CA 1
ATOM 1325 C C . PRO A 1 190 ? 2.869 19.277 7.767 1.00 86.00 190 PRO A C 1
ATOM 1327 O O . PRO A 1 190 ? 3.804 19.889 8.274 1.00 86.00 190 PRO A O 1
ATOM 1330 N N . ASP A 1 191 ? 2.485 18.064 8.173 1.00 86.62 191 ASP A N 1
ATOM 1331 C CA . ASP A 1 191 ? 2.976 17.397 9.387 1.00 86.62 191 ASP A CA 1
ATOM 1332 C C . ASP A 1 191 ? 4.328 16.692 9.201 1.00 86.62 191 ASP A C 1
ATOM 1334 O O . ASP A 1 191 ? 4.839 16.067 10.126 1.00 86.62 191 ASP A O 1
ATOM 1338 N N . LYS A 1 192 ? 4.913 16.761 7.996 1.00 90.81 192 LYS A N 1
ATOM 1339 C CA . LYS A 1 192 ? 6.208 16.158 7.620 1.00 90.81 192 LYS A CA 1
ATOM 1340 C C . LYS A 1 192 ? 6.323 14.636 7.777 1.00 90.81 192 LYS A C 1
ATOM 1342 O O . LYS A 1 192 ? 7.359 14.078 7.420 1.00 90.81 192 LYS A O 1
ATOM 1347 N N . ALA A 1 193 ? 5.274 13.961 8.231 1.00 93.06 193 ALA A N 1
ATOM 1348 C CA . ALA A 1 193 ? 5.209 12.518 8.407 1.00 93.06 193 ALA A CA 1
ATOM 1349 C C . ALA A 1 193 ? 3.787 11.991 8.167 1.00 93.06 193 ALA A C 1
ATOM 1351 O O . ALA A 1 193 ? 2.813 12.744 8.189 1.00 93.06 193 ALA A O 1
ATOM 1352 N N . ILE A 1 194 ? 3.667 10.684 7.936 1.00 93.69 194 ILE A N 1
ATOM 1353 C CA . ILE A 1 194 ? 2.378 9.992 7.919 1.00 93.69 194 ILE A CA 1
ATOM 1354 C C . ILE A 1 194 ? 1.799 9.973 9.341 1.00 93.69 194 ILE A C 1
ATOM 1356 O O . ILE A 1 194 ? 2.508 9.587 10.278 1.00 93.69 194 ILE A O 1
ATOM 1360 N N . PRO A 1 195 ? 0.526 10.374 9.526 1.00 94.25 195 PRO A N 1
ATOM 1361 C CA . PRO A 1 195 ? -0.066 10.478 10.850 1.00 94.25 195 PRO A CA 1
ATOM 1362 C C . PRO A 1 195 ? -0.266 9.105 11.510 1.00 94.25 195 PRO A C 1
ATOM 1364 O O . PRO A 1 195 ? -0.516 8.107 10.814 1.00 94.25 195 PRO A O 1
ATOM 1367 N N . PRO A 1 196 ? -0.218 9.051 12.855 1.00 96.06 196 PRO A N 1
ATOM 1368 C CA . PRO A 1 196 ? -0.595 7.860 13.597 1.00 96.06 196 PRO A CA 1
ATOM 1369 C C . PRO A 1 196 ? -2.095 7.567 13.448 1.00 96.06 196 PRO A C 1
ATOM 1371 O O . PRO A 1 196 ? -2.923 8.469 13.310 1.00 96.06 196 PRO A O 1
ATOM 1374 N N . LEU A 1 197 ? -2.446 6.287 13.538 1.00 97.12 197 LEU A N 1
ATOM 1375 C CA . LEU A 1 197 ? -3.819 5.777 13.620 1.00 97.12 197 LEU A CA 1
ATOM 1376 C C . LEU A 1 197 ? -4.207 5.409 15.061 1.00 97.12 197 LEU A C 1
ATOM 1378 O O . LEU A 1 197 ? -5.108 4.604 15.292 1.00 97.12 197 LEU A O 1
ATOM 1382 N N . SER A 1 198 ? -3.493 5.972 16.035 1.00 94.88 198 SER A N 1
ATOM 1383 C CA . SER A 1 198 ? -3.684 5.738 17.462 1.00 94.88 198 SER A CA 1
ATOM 1384 C C . SER A 1 198 ? -3.592 7.051 18.258 1.00 94.88 198 SER A C 1
ATOM 1386 O O . SER A 1 198 ? -3.429 8.139 17.696 1.00 94.88 198 SER A O 1
ATOM 1388 N N . GLY A 1 199 ? -3.756 6.984 19.580 1.00 93.31 199 GLY A N 1
ATOM 1389 C CA . GLY A 1 199 ? -3.666 8.156 20.445 1.00 93.31 199 GLY A CA 1
ATOM 1390 C C . GLY A 1 199 ? -4.885 9.090 20.426 1.00 93.31 199 GLY A C 1
ATOM 1391 O O . GLY A 1 199 ? -5.902 8.871 19.763 1.00 93.31 199 GLY A O 1
ATOM 1392 N N . ALA A 1 200 ? -4.800 10.153 21.231 1.00 93.44 200 ALA A N 1
ATOM 1393 C CA . ALA A 1 200 ? -5.908 11.084 21.460 1.00 93.44 200 ALA A CA 1
ATOM 1394 C C . ALA A 1 200 ? -6.277 11.905 20.213 1.00 93.44 200 ALA A C 1
ATOM 1396 O O . ALA A 1 200 ? -7.459 12.162 19.988 1.00 93.44 200 ALA A O 1
ATOM 1397 N N . GLY A 1 201 ? -5.288 12.280 19.391 1.00 93.00 201 GLY A N 1
ATOM 1398 C CA . GLY A 1 201 ? -5.518 13.020 18.146 1.00 93.00 201 GLY A CA 1
ATOM 1399 C C . GLY A 1 201 ? -6.389 12.232 17.170 1.00 93.00 201 GLY A C 1
ATOM 1400 O O . GLY A 1 201 ? -7.450 12.708 16.774 1.00 93.00 201 GLY A O 1
ATOM 1401 N N . PHE A 1 202 ? -6.012 10.980 16.892 1.00 95.31 202 PHE A N 1
ATOM 1402 C CA . PHE A 1 202 ? -6.801 10.092 16.042 1.00 95.31 202 PHE A CA 1
ATOM 1403 C C . PHE A 1 202 ? -8.224 9.896 16.578 1.00 95.31 202 PHE A C 1
ATOM 1405 O O . PHE A 1 202 ? -9.185 10.021 15.826 1.00 95.31 202 PHE A O 1
ATOM 1412 N N . ARG A 1 203 ? -8.395 9.657 17.886 1.00 95.06 203 ARG A N 1
ATOM 1413 C CA . ARG A 1 203 ? -9.730 9.466 18.488 1.00 95.06 203 ARG A CA 1
ATOM 1414 C C . ARG A 1 203 ? -10.605 10.715 18.434 1.00 95.06 203 ARG A C 1
ATOM 1416 O O . ARG A 1 203 ? -11.818 10.594 18.298 1.00 95.06 203 ARG A O 1
ATOM 1423 N N . ARG A 1 204 ? -10.016 11.905 18.543 1.00 95.56 204 ARG A N 1
ATOM 1424 C CA . ARG A 1 204 ? -10.742 13.172 18.398 1.00 95.56 204 ARG A CA 1
ATOM 1425 C C . ARG A 1 204 ? -11.234 13.344 16.961 1.00 95.56 204 ARG A C 1
ATOM 1427 O O . ARG A 1 204 ? -12.416 13.613 16.739 1.00 95.56 204 ARG A O 1
ATOM 1434 N N . ASP A 1 205 ? -10.352 13.139 15.989 1.00 94.31 205 ASP A N 1
ATOM 1435 C CA . ASP A 1 205 ? -10.647 13.447 14.589 1.00 94.31 205 ASP A CA 1
ATOM 1436 C C . ASP A 1 205 ? -11.508 12.338 13.944 1.00 94.31 205 ASP A C 1
ATOM 1438 O O . ASP A 1 205 ? -12.483 12.633 13.243 1.00 94.31 205 ASP A O 1
ATOM 1442 N N . PHE A 1 206 ? -11.258 11.074 14.313 1.00 95.81 206 PHE A N 1
ATOM 1443 C CA . PHE A 1 206 ? -11.890 9.847 13.808 1.00 95.81 206 PHE A CA 1
ATOM 1444 C C . PHE A 1 206 ? -12.620 9.026 14.890 1.00 95.81 206 PHE A C 1
ATOM 1446 O O . PHE A 1 206 ? -12.621 7.798 14.866 1.00 95.81 206 PHE A O 1
ATOM 1453 N N . GLY A 1 207 ? -13.310 9.684 15.824 1.00 94.19 207 GLY A N 1
ATOM 1454 C CA . GLY A 1 207 ? -14.000 9.027 16.949 1.00 94.19 207 GLY A CA 1
ATOM 1455 C C . GLY A 1 207 ? -15.214 8.147 16.612 1.00 94.19 207 GLY A C 1
ATOM 1456 O O . GLY A 1 207 ? -15.904 7.699 17.523 1.00 94.19 207 GLY A O 1
ATOM 1457 N N . THR A 1 208 ? -15.518 7.910 15.332 1.00 97.00 208 THR A N 1
ATOM 1458 C CA . THR A 1 208 ? -16.627 7.039 14.917 1.00 97.00 208 THR A CA 1
ATOM 1459 C C . THR A 1 208 ? -16.217 6.097 13.793 1.00 97.00 208 THR A C 1
ATOM 1461 O O . THR A 1 208 ? -15.477 6.473 12.881 1.00 97.00 208 THR A O 1
ATOM 1464 N N . ASP A 1 209 ? -16.792 4.892 13.801 1.00 97.44 209 ASP A N 1
ATOM 1465 C CA . ASP A 1 209 ? -16.598 3.871 12.766 1.00 97.44 209 ASP A CA 1
ATOM 1466 C C . ASP A 1 209 ? -16.879 4.428 11.355 1.00 97.44 209 ASP A C 1
ATOM 1468 O O . ASP A 1 209 ? -16.157 4.125 10.403 1.00 97.44 209 ASP A O 1
ATOM 1472 N N . LYS A 1 210 ? -17.886 5.308 11.220 1.00 97.50 210 LYS A N 1
ATOM 1473 C CA . LYS A 1 210 ? -18.239 5.970 9.954 1.00 97.50 210 LYS A CA 1
ATOM 1474 C C . LYS A 1 210 ? -17.122 6.882 9.448 1.00 97.50 210 LYS A C 1
ATOM 1476 O O . LYS A 1 210 ? -16.818 6.837 8.260 1.00 97.50 210 LYS A O 1
ATOM 1481 N N . LYS A 1 211 ? -16.511 7.689 10.322 1.00 97.12 211 LYS A N 1
ATOM 1482 C CA . LYS A 1 211 ? -15.412 8.587 9.938 1.00 97.12 211 LYS A CA 1
ATOM 1483 C C . LYS A 1 211 ? -14.181 7.800 9.491 1.00 97.12 211 LYS A C 1
ATOM 1485 O O . LYS A 1 211 ? -13.622 8.113 8.446 1.00 97.12 211 LYS A O 1
ATOM 1490 N N . ILE A 1 212 ? -13.811 6.753 10.233 1.00 97.44 212 ILE A N 1
ATOM 1491 C CA . ILE A 1 212 ? -12.691 5.867 9.870 1.00 97.44 212 ILE A CA 1
ATOM 1492 C C . ILE A 1 212 ? -12.969 5.198 8.519 1.00 97.44 212 ILE A C 1
ATOM 1494 O O . ILE A 1 212 ? -12.154 5.271 7.603 1.00 97.44 212 ILE A O 1
ATOM 1498 N N . THR A 1 213 ? -14.155 4.605 8.363 1.00 97.44 213 THR A N 1
ATOM 1499 C CA . THR A 1 213 ? -14.563 3.942 7.116 1.00 97.44 213 THR A CA 1
ATOM 1500 C C . THR A 1 213 ? -14.536 4.907 5.934 1.00 97.44 213 THR A C 1
ATOM 1502 O O . THR A 1 213 ? -14.059 4.554 4.860 1.00 97.44 213 THR A O 1
ATOM 1505 N N . GLN A 1 214 ? -15.045 6.127 6.113 1.00 96.19 214 GLN A N 1
ATOM 1506 C CA . GLN A 1 214 ? -15.050 7.139 5.063 1.00 96.19 214 GLN A CA 1
ATOM 1507 C C . GLN A 1 214 ? -13.625 7.523 4.660 1.00 96.19 214 GLN A C 1
ATOM 1509 O O . GLN A 1 214 ? -13.343 7.543 3.467 1.00 96.19 214 GLN A O 1
ATOM 1514 N N . MET A 1 215 ? -12.734 7.744 5.630 1.00 95.81 215 MET A N 1
ATOM 1515 C CA . MET A 1 215 ? -11.333 8.074 5.371 1.00 95.81 215 MET A CA 1
ATOM 1516 C C . MET A 1 215 ? -10.627 6.978 4.567 1.00 95.81 215 MET A C 1
ATOM 1518 O O . MET A 1 215 ? -9.990 7.276 3.561 1.00 95.81 215 MET A O 1
ATOM 1522 N N . ILE A 1 216 ? -10.807 5.707 4.951 1.00 96.06 216 ILE A N 1
ATOM 1523 C CA . ILE A 1 216 ? -10.241 4.570 4.210 1.00 96.06 216 ILE A CA 1
ATOM 1524 C C . ILE A 1 216 ? 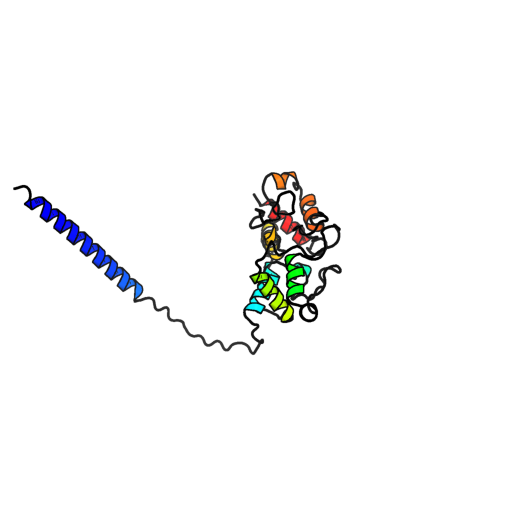-10.777 4.545 2.779 1.00 96.06 216 ILE A C 1
ATOM 1526 O O . ILE A 1 216 ? -10.017 4.411 1.823 1.00 96.06 216 ILE A O 1
ATOM 1530 N N . ARG A 1 217 ? -12.091 4.720 2.610 1.00 95.06 217 ARG A N 1
ATOM 1531 C CA . ARG A 1 217 ? -12.713 4.668 1.287 1.00 95.06 217 ARG A CA 1
ATOM 1532 C C . ARG A 1 217 ? -12.227 5.782 0.379 1.00 95.06 217 ARG A C 1
ATOM 1534 O O . ARG A 1 217 ? -11.968 5.489 -0.776 1.00 95.06 217 ARG A O 1
ATOM 1541 N N . THR A 1 218 ? -12.126 7.019 0.858 1.00 93.00 218 THR A N 1
ATOM 1542 C CA . THR A 1 218 ? -11.813 8.165 -0.008 1.00 93.00 218 THR A CA 1
ATOM 1543 C C . THR A 1 218 ? -10.323 8.421 -0.175 1.00 93.00 218 THR A C 1
ATOM 1545 O O . THR A 1 218 ? -9.940 9.023 -1.173 1.00 93.00 218 THR A O 1
ATOM 1548 N N . GLY A 1 219 ? -9.493 7.996 0.782 1.00 91.88 219 GLY A N 1
ATOM 1549 C CA . GLY A 1 219 ? -8.100 8.424 0.854 1.00 91.88 219 GLY A CA 1
ATOM 1550 C C . GLY A 1 219 ? -7.959 9.915 1.186 1.00 91.88 219 GLY A C 1
ATOM 1551 O O . GLY A 1 219 ? -8.947 10.650 1.303 1.00 91.88 219 GLY A O 1
ATOM 1552 N N . SER A 1 220 ? -6.721 10.372 1.384 1.00 86.31 220 SER A N 1
ATOM 1553 C CA . SER A 1 220 ? -6.406 11.773 1.696 1.00 86.31 220 SER A CA 1
ATOM 1554 C C . SER A 1 220 ? -6.372 12.592 0.412 1.00 86.31 220 SER A C 1
ATOM 1556 O O . SER A 1 220 ? -5.491 12.366 -0.407 1.00 86.31 220 SER A O 1
ATOM 1558 N N . VAL A 1 221 ? -7.277 13.557 0.233 1.00 80.19 221 VAL A N 1
ATOM 1559 C CA . VAL A 1 221 ? -7.318 14.418 -0.966 1.00 80.19 221 VAL A CA 1
ATOM 1560 C C . VAL A 1 221 ? -6.448 15.654 -0.741 1.00 80.19 221 VAL A C 1
ATOM 1562 O O . VAL A 1 221 ? -6.926 16.674 -0.251 1.00 80.19 221 VAL A O 1
ATOM 1565 N N . LEU A 1 222 ? -5.150 15.539 -1.030 1.00 78.12 222 LEU A N 1
ATOM 1566 C CA . LEU A 1 222 ? -4.177 16.624 -0.831 1.00 78.12 222 LEU A CA 1
ATOM 1567 C C . LEU A 1 222 ? -3.803 17.369 -2.123 1.00 78.12 222 LEU A C 1
ATOM 1569 O O . LEU A 1 222 ? -3.212 18.441 -2.023 1.00 78.12 222 LEU A O 1
ATOM 1573 N N . GLY A 1 223 ? -4.136 16.821 -3.300 1.00 73.88 223 GLY A N 1
ATOM 1574 C CA . GLY A 1 223 ? -4.020 17.494 -4.602 1.00 73.88 223 GLY A CA 1
ATOM 1575 C C . GLY A 1 223 ? -2.628 18.037 -4.938 1.00 73.88 223 GLY A C 1
ATOM 1576 O O . GLY A 1 223 ? -2.533 19.146 -5.454 1.00 73.88 223 GLY A O 1
ATOM 1577 N N . ARG A 1 224 ? -1.560 17.326 -4.542 1.00 74.06 224 ARG A N 1
ATOM 1578 C CA . ARG A 1 224 ? -0.175 17.710 -4.858 1.00 74.06 224 ARG A CA 1
ATOM 1579 C C . ARG A 1 224 ? 0.800 16.530 -4.823 1.00 74.06 224 ARG A C 1
ATOM 1581 O O . ARG A 1 224 ? 0.849 15.787 -3.839 1.00 74.06 224 ARG A O 1
ATOM 1588 N N . ALA A 1 225 ? 1.620 16.391 -5.859 1.00 68.25 225 ALA A N 1
ATOM 1589 C CA . ALA A 1 225 ? 2.818 15.548 -5.861 1.00 68.25 225 ALA A CA 1
ATOM 1590 C C . ALA A 1 225 ? 4.062 16.350 -5.402 1.00 68.25 225 ALA A C 1
ATOM 1592 O O . ALA A 1 225 ? 4.114 17.560 -5.629 1.00 68.25 225 ALA A O 1
ATOM 1593 N N . PRO A 1 226 ? 5.088 15.736 -4.772 1.00 72.31 226 PRO A N 1
ATOM 1594 C CA . PRO A 1 226 ? 5.242 14.323 -4.423 1.00 72.31 226 PRO A CA 1
ATOM 1595 C C . PRO A 1 226 ? 4.914 14.071 -2.939 1.00 72.31 226 PRO A C 1
ATOM 1597 O O . PRO A 1 226 ? 5.804 13.850 -2.119 1.00 72.31 226 PRO A O 1
ATOM 1600 N N . ILE A 1 227 ? 3.635 14.139 -2.564 1.00 82.31 227 ILE A N 1
ATOM 1601 C CA . ILE A 1 227 ? 3.205 13.811 -1.199 1.00 82.31 227 ILE A CA 1
ATOM 1602 C C . ILE A 1 227 ? 2.761 12.365 -1.135 1.00 82.31 227 ILE A C 1
ATOM 1604 O O . ILE A 1 227 ? 1.908 11.938 -1.916 1.00 82.31 227 ILE A O 1
ATOM 1608 N N . VAL A 1 228 ? 3.271 11.638 -0.142 1.00 86.25 228 VAL A N 1
ATOM 1609 C CA . VAL A 1 228 ? 2.715 10.337 0.225 1.00 86.25 228 VAL A CA 1
ATOM 1610 C C . VAL A 1 228 ? 1.323 10.592 0.809 1.00 86.25 228 VAL A C 1
ATOM 1612 O O . VAL A 1 228 ? 1.178 11.000 1.958 1.00 86.25 228 VAL A O 1
ATOM 1615 N N . SER A 1 229 ? 0.288 10.452 -0.012 1.00 87.44 229 SER A N 1
ATOM 1616 C CA . SER A 1 229 ? -1.108 10.548 0.424 1.00 87.44 229 SER A CA 1
ATOM 1617 C C . SER A 1 229 ? -1.686 9.143 0.620 1.00 87.44 229 SER A C 1
ATOM 1619 O O . SER A 1 229 ? -1.192 8.170 0.048 1.00 87.44 229 SER A O 1
ATOM 1621 N N . MET A 1 230 ? -2.716 9.018 1.457 1.00 92.38 230 MET A N 1
ATOM 1622 C CA . MET A 1 230 ? -3.452 7.761 1.568 1.00 92.38 230 MET A CA 1
ATOM 1623 C C . MET A 1 230 ? -4.277 7.557 0.286 1.00 92.38 230 MET A C 1
ATOM 1625 O O . MET A 1 230 ? -5.084 8.439 -0.028 1.00 92.38 230 MET A O 1
ATOM 1629 N N . PRO A 1 231 ? -4.111 6.444 -0.453 1.00 90.69 231 PRO A N 1
ATOM 1630 C CA . PRO A 1 231 ? -4.894 6.191 -1.654 1.00 90.69 231 PRO A CA 1
ATOM 1631 C C . PRO A 1 231 ? -6.357 5.880 -1.329 1.00 90.69 231 PRO A C 1
ATOM 1633 O O . PRO A 1 231 ? -6.720 5.560 -0.197 1.00 90.69 231 PRO A O 1
ATOM 1636 N N . HIS A 1 232 ? -7.201 5.982 -2.350 1.00 92.56 232 HIS A N 1
ATOM 1637 C CA . HIS A 1 232 ? -8.598 5.571 -2.298 1.00 92.56 232 HIS A CA 1
ATOM 1638 C C . HIS A 1 232 ? -8.710 4.040 -2.250 1.00 92.56 232 HIS A C 1
ATOM 1640 O O . HIS A 1 232 ? -8.230 3.367 -3.161 1.00 92.56 232 HIS A O 1
ATOM 1646 N N . TRP A 1 233 ? -9.407 3.503 -1.243 1.00 94.81 233 TRP A N 1
ATOM 1647 C CA . TRP A 1 233 ? -9.672 2.060 -1.104 1.00 94.81 233 TRP A CA 1
ATOM 1648 C C . TRP A 1 233 ? -11.140 1.671 -1.328 1.00 94.81 233 TRP A C 1
ATOM 1650 O O . TRP A 1 233 ? -11.519 0.506 -1.176 1.00 94.81 233 TRP A O 1
ATOM 1660 N N . GLY A 1 234 ? -12.003 2.631 -1.667 1.00 92.69 234 GLY A N 1
ATOM 1661 C CA . GLY A 1 234 ? -13.404 2.368 -1.976 1.00 92.69 234 GLY A CA 1
ATOM 1662 C C . GLY A 1 234 ? -13.557 1.403 -3.155 1.00 92.69 234 GLY A C 1
ATOM 1663 O O . GLY A 1 234 ? -12.958 1.576 -4.208 1.00 92.69 234 GLY A O 1
ATOM 1664 N N . GLY A 1 235 ? -14.348 0.344 -2.973 1.00 90.94 235 GLY A N 1
ATOM 1665 C CA . GLY A 1 235 ? -14.534 -0.684 -4.006 1.00 90.94 235 GLY A CA 1
ATOM 1666 C C . GLY A 1 235 ? -13.347 -1.641 -4.184 1.00 90.94 235 GLY A C 1
ATOM 1667 O O . GLY A 1 235 ? -13.517 -2.648 -4.856 1.00 90.94 235 GLY A O 1
ATOM 1668 N N . ILE A 1 236 ? -12.203 -1.368 -3.543 1.00 94.19 236 ILE A N 1
ATOM 1669 C CA . ILE A 1 236 ? -11.039 -2.264 -3.474 1.00 94.19 236 ILE A CA 1
ATOM 1670 C C . ILE A 1 236 ? -11.161 -3.175 -2.248 1.00 94.19 236 ILE A C 1
ATOM 1672 O O . ILE A 1 236 ? -11.095 -4.394 -2.364 1.00 94.19 236 ILE A O 1
ATOM 1676 N N . ILE A 1 237 ? -11.397 -2.589 -1.067 1.00 95.44 237 ILE A N 1
ATOM 1677 C CA . ILE A 1 237 ? -11.606 -3.349 0.172 1.00 95.44 237 ILE A CA 1
ATOM 1678 C C . ILE A 1 237 ? -13.096 -3.668 0.331 1.00 95.44 237 ILE A C 1
ATOM 1680 O O . ILE A 1 237 ? -13.957 -2.782 0.264 1.00 95.44 237 ILE A O 1
ATOM 1684 N N . ALA A 1 238 ? -13.405 -4.941 0.583 1.00 94.81 238 ALA A N 1
ATOM 1685 C CA . ALA A 1 238 ? -14.766 -5.402 0.827 1.00 94.81 238 ALA A CA 1
ATOM 1686 C C . ALA A 1 238 ? -15.366 -4.781 2.105 1.00 94.81 238 ALA A C 1
ATOM 1688 O O . ALA A 1 238 ? -14.674 -4.502 3.082 1.00 94.81 238 ALA A O 1
ATOM 1689 N N . ALA A 1 239 ? -16.690 -4.606 2.144 1.00 94.88 239 ALA A N 1
ATOM 1690 C CA . ALA A 1 239 ? -17.361 -3.969 3.283 1.00 94.88 239 ALA A CA 1
ATOM 1691 C C . ALA A 1 239 ? -17.165 -4.721 4.617 1.00 94.88 239 ALA A C 1
ATOM 1693 O O . ALA A 1 239 ? -17.060 -4.090 5.670 1.00 94.88 239 ALA A O 1
ATOM 1694 N N . ALA A 1 240 ? -17.099 -6.057 4.579 1.00 95.44 240 ALA A N 1
ATOM 1695 C CA . ALA A 1 240 ? -16.811 -6.873 5.757 1.00 95.44 240 ALA A CA 1
ATOM 1696 C C . ALA A 1 240 ? -15.378 -6.642 6.274 1.00 95.44 240 ALA A C 1
ATOM 1698 O O . ALA A 1 240 ? -15.186 -6.450 7.476 1.00 95.44 240 ALA A O 1
ATOM 1699 N N . ASP A 1 241 ? -14.406 -6.559 5.363 1.00 97.50 241 ASP A N 1
ATOM 1700 C CA . ASP A 1 241 ? -13.001 -6.290 5.681 1.00 97.50 241 ASP A CA 1
ATOM 1701 C C . ASP A 1 241 ? -12.823 -4.876 6.253 1.00 97.50 241 ASP A C 1
ATOM 1703 O O . ASP A 1 241 ? -12.123 -4.695 7.247 1.00 97.50 241 ASP A O 1
ATOM 1707 N N . LEU A 1 242 ? -13.548 -3.876 5.734 1.00 97.38 242 LEU A N 1
ATOM 1708 C CA . LEU A 1 242 ? -13.574 -2.529 6.324 1.00 97.38 242 LEU A CA 1
ATOM 1709 C C . LEU A 1 242 ? -14.068 -2.547 7.774 1.00 97.38 242 LEU A C 1
ATOM 1711 O O . LEU A 1 242 ? -13.497 -1.875 8.632 1.00 97.38 242 LEU A O 1
ATOM 1715 N N . LYS A 1 243 ? -15.108 -3.332 8.077 1.00 97.81 243 LYS A N 1
ATOM 1716 C CA . LYS A 1 243 ? -15.612 -3.469 9.451 1.00 97.81 243 LYS A CA 1
ATOM 1717 C C . LYS A 1 243 ? -14.564 -4.104 10.371 1.00 97.81 243 LYS A C 1
ATOM 1719 O O . LYS A 1 243 ? -14.419 -3.674 11.515 1.00 97.81 243 LYS A O 1
ATOM 1724 N N . ALA A 1 244 ? -13.836 -5.105 9.882 1.00 98.56 244 ALA A N 1
ATOM 1725 C CA . ALA A 1 244 ? -12.752 -5.744 10.618 1.00 98.56 244 ALA A CA 1
ATOM 1726 C C . ALA A 1 244 ? -11.569 -4.786 10.850 1.00 98.56 244 ALA A C 1
ATOM 1728 O O . ALA A 1 244 ? -11.116 -4.648 11.986 1.00 98.56 244 ALA A O 1
ATOM 1729 N N . LEU A 1 245 ? -11.140 -4.041 9.825 1.00 98.38 245 LEU A N 1
ATOM 1730 C CA . LEU A 1 245 ? -10.126 -2.986 9.944 1.00 98.38 245 LEU A CA 1
ATOM 1731 C C . LEU A 1 245 ? -10.515 -1.948 11.001 1.00 98.38 245 LEU A C 1
ATOM 1733 O O . LEU A 1 245 ? -9.731 -1.666 11.901 1.00 98.38 245 LEU A O 1
ATOM 1737 N N . VAL A 1 246 ? -11.744 -1.427 10.956 1.00 98.31 246 VAL A N 1
ATOM 1738 C CA . VAL A 1 246 ? -12.244 -0.473 11.961 1.00 98.31 246 VAL A CA 1
ATOM 1739 C C . VAL A 1 246 ? -12.207 -1.076 13.367 1.00 98.31 246 VAL A C 1
ATOM 1741 O O . VAL A 1 246 ? -11.787 -0.405 14.310 1.00 98.31 246 VAL A O 1
ATOM 1744 N N . ALA A 1 247 ? -12.606 -2.342 13.523 1.00 98.31 247 ALA A N 1
ATOM 1745 C CA . ALA A 1 247 ? -12.540 -3.029 14.808 1.00 98.31 247 ALA A CA 1
ATOM 1746 C C . ALA A 1 247 ? -11.101 -3.124 15.337 1.00 98.31 247 ALA A C 1
ATOM 1748 O O . ALA A 1 247 ? -10.887 -2.872 16.520 1.00 98.31 247 ALA A O 1
ATOM 1749 N N . TYR A 1 248 ? -10.123 -3.424 14.475 1.00 98.50 248 TYR A N 1
ATOM 1750 C CA . TYR A 1 248 ? -8.707 -3.445 14.843 1.00 98.50 248 TYR A CA 1
ATOM 1751 C C . TYR A 1 248 ? -8.172 -2.056 15.202 1.00 98.50 248 TYR A C 1
ATOM 1753 O O . TYR A 1 248 ? -7.568 -1.903 16.261 1.00 98.50 248 TYR A O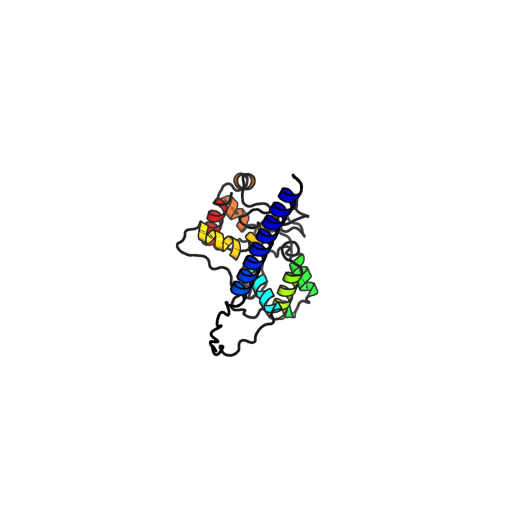 1
ATOM 1761 N N . LEU A 1 249 ? -8.449 -1.024 14.399 1.00 98.00 249 LEU A N 1
ATOM 1762 C CA . LEU A 1 249 ? -7.967 0.340 14.656 1.00 98.00 249 LEU A CA 1
ATOM 1763 C C . LEU A 1 249 ? -8.446 0.879 16.014 1.00 98.00 249 LEU A C 1
ATOM 1765 O O . LEU A 1 249 ? -7.714 1.584 16.701 1.00 98.00 249 LEU A O 1
ATOM 1769 N N . LYS A 1 250 ? -9.642 0.478 16.462 1.00 96.25 250 LYS A N 1
ATOM 1770 C CA . LYS A 1 250 ? -10.171 0.828 17.793 1.00 96.25 250 LYS A CA 1
ATOM 1771 C C . LYS A 1 250 ? -9.400 0.195 18.955 1.00 96.25 250 LYS A C 1
ATOM 1773 O O . LYS A 1 250 ? -9.534 0.663 20.083 1.00 96.25 250 LYS A O 1
ATOM 1778 N N . THR A 1 251 ? -8.611 -0.849 18.702 1.00 96.31 251 THR A N 1
ATOM 1779 C CA . THR A 1 251 ? -7.745 -1.478 19.712 1.00 96.31 251 THR A CA 1
ATOM 1780 C C . THR A 1 251 ? -6.414 -0.747 19.896 1.00 96.31 251 THR A C 1
ATOM 1782 O O . THR A 1 251 ? -5.757 -0.938 20.920 1.00 96.31 251 THR A O 1
ATOM 1785 N N . LEU A 1 252 ? -6.026 0.108 18.942 1.00 95.56 252 LEU A N 1
ATOM 1786 C CA . LEU A 1 252 ? -4.744 0.808 18.960 1.00 95.56 252 LEU A CA 1
ATOM 1787 C C . LEU A 1 252 ? -4.733 1.918 20.023 1.00 95.56 252 LEU A C 1
ATOM 1789 O O . LEU A 1 252 ? -5.706 2.666 20.203 1.00 95.56 252 LEU A O 1
ATOM 1793 N N . LYS A 1 253 ? -3.617 2.014 20.754 1.00 84.19 253 LYS A N 1
ATOM 1794 C CA . LYS A 1 253 ? -3.458 2.931 21.890 1.00 84.19 253 LYS A CA 1
ATOM 1795 C C . LYS A 1 253 ? -2.704 4.201 21.534 1.00 84.19 253 LYS A C 1
ATOM 1797 O O . LYS A 1 253 ? -1.692 4.122 20.813 1.00 84.19 253 LYS A O 1
#

Secondary structure (DSSP, 8-state):
--SHHHHHHHHHHHHHHHHHHHHHHHHHHHHHSS-----------PPS------HHHHHHHHHHHHTTHHHHH-GGG---S-TTS---TTHHHHS-HHHHHHHHHH-BS-S--TTS--B---TTTS-HHHHHHHHHHHHTT----TT--PPP--SSS-HHHHHHHHHHHTTHHHHH-GGG----B-TTSTTSBPPPSSHHHHHHHT-SHHHHHHHHHH------TT--PPPP-TTTS-HHHHHHHHHHHTT--

pLDDT: mean 86.07, std 16.48, range [40.69, 98.75]

Sequence (253 aa):
MNEWRGGLVAALVGAGLALMIAVGVAAWAAGHYTNRTPTVGGSAAGPAGSASVSPEVAAGAHVFVQFACVQCHGDRGMGGVSRDVPALTAVGKTLTSAQLRKIIDHGLGESANPTKPYMPVWGAVISTRQVNELVAYLHAGLPAVSDATPVPVPQGQGLAVAGAALYVRDGCINCHGPNGLGGVPNPQAPDKAIPPLSGAGFRRDFGTDKKITQMIRTGSVLGRAPIVSMPHWGGIIAAADLKALVAYLKTLK

Radius of gyration: 27.99 Å; chains: 1; bounding box: 76×57×84 Å